Protein AF-A0A8S3FA23-F1 (afdb_monomer)

Organism: NCBI:txid392030

Secondary structure (DSSP, 8-state):
-EE-HHHHTSTTHHHHHHHHHHTTPPP--EEESSS----HHHHHHHTTS--EEE--TTTHHHHHHHHHHHHHHHHHHHHHHHSSS---------------------------------------------------PPPPSS-GGG-BHHHHHHHH-S-TTT---SBHHHHHHHHHHTTSHHHHHHHHHHTGGGGT--HHHHHHHHHHHHHHHHHTT-----SS--TT--HHHHHHHHHHTT--HHHHHHH---SHHHHHHHHHHHHT-HHHHHHHHHHHHHHH-TTT--HHHHHHHHHHHHHHHHHHS-------

Radius of gyration: 30.73 Å; Cα contacts (8 Å, |Δi|>4): 227; chains: 1; bounding box: 65×59×97 Å

Structure (mmCIF, N/CA/C/O backbone):
data_AF-A0A8S3FA23-F1
#
_entry.id   AF-A0A8S3FA23-F1
#
loop_
_atom_site.group_PDB
_atom_site.id
_atom_site.type_symbol
_atom_site.label_atom_id
_atom_site.label_alt_id
_atom_site.label_comp_id
_atom_site.label_asym_id
_atom_site.label_entity_id
_atom_site.label_seq_id
_atom_site.pdbx_PDB_ins_code
_atom_site.Cartn_x
_atom_site.Cartn_y
_atom_site.Cartn_z
_atom_site.occupancy
_atom_site.B_iso_or_equiv
_atom_site.auth_seq_id
_atom_site.auth_comp_id
_atom_site.auth_asym_id
_atom_site.auth_atom_id
_atom_site.pdbx_PDB_model_num
ATOM 1 N N . MET A 1 1 ? -1.861 -11.008 -22.690 1.00 87.31 1 MET A N 1
ATOM 2 C CA . MET A 1 1 ? -0.906 -11.750 -21.835 1.00 87.31 1 MET A CA 1
ATOM 3 C C . MET A 1 1 ? -1.735 -12.510 -20.823 1.00 87.31 1 MET A C 1
ATOM 5 O O . MET A 1 1 ? -2.528 -11.861 -20.154 1.00 87.31 1 MET A O 1
ATOM 9 N N . ILE A 1 2 ? -1.627 -13.838 -20.760 1.00 89.75 2 ILE A N 1
ATOM 10 C CA . ILE A 1 2 ? -2.407 -14.633 -19.800 1.00 89.75 2 ILE A CA 1
ATOM 11 C C . ILE A 1 2 ? -1.652 -14.639 -18.472 1.00 89.75 2 ILE A C 1
ATOM 13 O O . ILE A 1 2 ? -0.490 -15.033 -18.422 1.00 89.75 2 ILE A O 1
ATOM 17 N N . VAL A 1 3 ? -2.300 -14.149 -17.423 1.00 89.75 3 VAL A N 1
ATOM 18 C CA . VAL A 1 3 ? -1.735 -13.978 -16.090 1.00 89.75 3 VAL A CA 1
ATOM 19 C C . VAL A 1 3 ? -2.276 -15.081 -15.194 1.00 89.75 3 VAL A C 1
ATOM 21 O O . VAL A 1 3 ? -3.445 -15.083 -14.812 1.00 89.75 3 VAL A O 1
ATOM 24 N N . THR A 1 4 ? -1.396 -16.024 -14.886 1.00 89.31 4 THR A N 1
ATOM 25 C CA . THR A 1 4 ? -1.630 -17.139 -13.967 1.00 89.31 4 THR A CA 1
ATOM 26 C C . THR A 1 4 ? -0.579 -17.113 -12.866 1.00 89.31 4 THR A C 1
ATOM 28 O O . THR A 1 4 ? 0.467 -16.475 -13.010 1.00 89.31 4 THR A O 1
ATOM 31 N N . GLU A 1 5 ? -0.809 -17.863 -11.792 1.00 87.19 5 GLU A N 1
ATOM 32 C CA . GLU A 1 5 ? 0.181 -18.046 -10.728 1.00 87.19 5 GLU A CA 1
ATOM 33 C C . GLU A 1 5 ? 1.514 -18.595 -11.265 1.00 87.19 5 GLU A C 1
ATOM 35 O O . GLU A 1 5 ? 2.585 -18.061 -10.966 1.00 87.19 5 GLU A O 1
ATOM 40 N N . ASN A 1 6 ? 1.455 -19.594 -12.152 1.00 89.31 6 ASN A N 1
ATOM 41 C CA . ASN A 1 6 ? 2.637 -20.173 -12.798 1.00 89.31 6 ASN A CA 1
ATOM 42 C C . ASN A 1 6 ? 3.381 -19.159 -13.676 1.00 89.31 6 ASN A C 1
ATOM 44 O O . ASN A 1 6 ? 4.610 -19.156 -13.729 1.00 89.31 6 ASN A O 1
ATOM 48 N N . TYR A 1 7 ? 2.652 -18.286 -14.376 1.00 90.88 7 TYR A N 1
ATOM 49 C CA . TYR A 1 7 ? 3.278 -17.235 -15.169 1.00 90.88 7 TYR A CA 1
ATOM 50 C C . TYR A 1 7 ? 3.980 -16.218 -14.263 1.00 90.88 7 TYR A C 1
ATOM 52 O O . TYR A 1 7 ? 5.167 -15.955 -14.460 1.00 90.88 7 TYR A O 1
ATOM 60 N N . CYS A 1 8 ? 3.300 -15.694 -13.242 1.00 87.31 8 CYS A N 1
ATOM 61 C CA . CYS A 1 8 ? 3.849 -14.670 -12.351 1.00 87.31 8 CYS A CA 1
ATOM 62 C C . CYS A 1 8 ? 5.030 -15.144 -11.499 1.00 87.31 8 CYS A C 1
ATOM 64 O O . CYS A 1 8 ? 5.962 -14.374 -11.285 1.00 87.31 8 CYS A O 1
ATOM 66 N N . SER A 1 9 ? 5.035 -16.411 -11.085 1.00 85.19 9 SER A N 1
ATOM 67 C CA . SER A 1 9 ? 6.168 -17.031 -10.381 1.00 85.19 9 SER A CA 1
ATOM 68 C C . SER A 1 9 ? 7.368 -17.331 -11.293 1.00 85.19 9 SER A C 1
ATOM 70 O O . SER A 1 9 ? 8.469 -17.617 -10.815 1.00 85.19 9 SER A O 1
ATOM 72 N N . SER A 1 10 ? 7.206 -17.245 -12.618 1.00 90.25 10 SER A N 1
ATOM 73 C CA . SER A 1 10 ? 8.297 -17.494 -13.559 1.00 90.25 10 SER A CA 1
ATOM 74 C C . SER A 1 10 ? 9.306 -16.337 -13.612 1.00 90.25 10 SER A C 1
ATOM 76 O O . SER A 1 10 ? 8.963 -15.153 -13.614 1.00 90.25 10 SER A O 1
ATOM 78 N N . LYS A 1 11 ? 10.592 -16.673 -13.801 1.00 86.88 11 LYS A N 1
ATOM 79 C CA . LYS A 1 11 ? 11.665 -15.684 -14.050 1.00 86.88 11 LYS A CA 1
ATOM 80 C C . LYS A 1 11 ? 11.477 -14.892 -15.356 1.00 86.88 11 LYS A C 1
ATOM 82 O O . LYS A 1 11 ? 12.208 -13.928 -15.605 1.00 86.88 11 LYS A O 1
ATOM 87 N N . SER A 1 12 ? 10.578 -15.331 -16.235 1.00 88.25 12 SER A N 1
ATOM 88 C CA . SER A 1 12 ? 10.324 -14.691 -17.528 1.00 88.25 12 SER A CA 1
ATOM 89 C C . SER A 1 12 ? 9.281 -13.585 -17.419 1.00 88.25 12 SER A C 1
ATOM 91 O O . SER A 1 12 ? 9.512 -12.519 -17.984 1.00 88.25 12 SER A O 1
ATOM 93 N N . CYS A 1 13 ? 8.236 -13.759 -16.601 1.00 89.62 13 CYS A N 1
ATOM 94 C CA . CYS A 1 13 ? 7.158 -12.775 -16.450 1.00 89.62 13 CYS A CA 1
ATOM 95 C C . CYS A 1 13 ? 7.684 -11.370 -16.137 1.00 89.62 13 CYS A C 1
ATOM 97 O O . CYS A 1 13 ? 7.423 -10.424 -16.878 1.00 89.62 13 CYS A O 1
ATOM 99 N N . ARG A 1 14 ? 8.518 -11.229 -15.100 1.00 88.25 14 ARG A N 1
ATOM 100 C CA . ARG A 1 14 ? 9.070 -9.918 -14.724 1.00 88.25 14 ARG A CA 1
ATOM 101 C C . ARG A 1 14 ? 9.880 -9.271 -15.846 1.00 88.25 14 ARG A C 1
ATOM 103 O O . ARG A 1 14 ? 9.777 -8.065 -16.055 1.00 88.25 14 ARG A O 1
ATOM 110 N N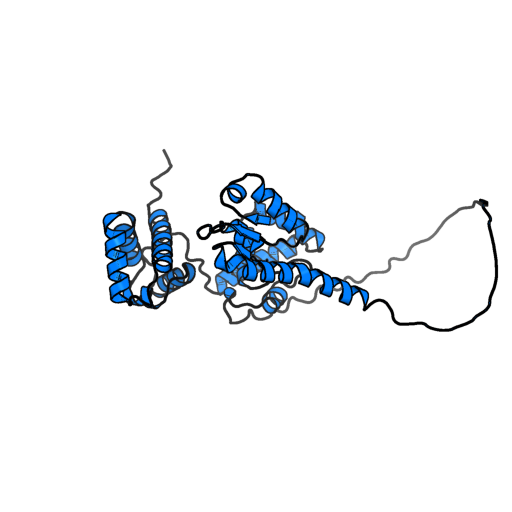 . ARG A 1 15 ? 10.666 -10.054 -16.591 1.00 89.38 15 ARG A N 1
ATOM 111 C CA . ARG A 1 15 ? 11.466 -9.541 -17.715 1.00 89.38 15 ARG A CA 1
ATOM 112 C C . ARG A 1 15 ? 10.589 -9.126 -18.892 1.00 89.38 15 ARG A C 1
ATOM 114 O O . ARG A 1 15 ? 10.849 -8.081 -19.477 1.00 89.38 15 ARG A O 1
ATOM 121 N N . GLU A 1 16 ? 9.559 -9.903 -19.210 1.00 90.12 16 GLU A N 1
ATOM 122 C CA . GLU A 1 16 ? 8.616 -9.613 -20.294 1.00 90.12 16 GLU A CA 1
ATOM 123 C C . GLU A 1 16 ? 7.797 -8.353 -20.015 1.00 90.12 16 GLU A C 1
ATOM 125 O O . GLU A 1 16 ? 7.718 -7.479 -20.876 1.00 90.12 16 GLU A O 1
ATOM 130 N N . VAL A 1 17 ? 7.270 -8.207 -18.795 1.00 89.88 17 VAL A N 1
ATOM 131 C CA . VAL A 1 17 ? 6.505 -7.020 -18.381 1.00 89.88 17 VAL A CA 1
ATOM 132 C C . VAL A 1 17 ? 7.378 -5.767 -18.424 1.00 89.88 17 VAL A C 1
ATOM 134 O O . VAL A 1 17 ? 6.987 -4.773 -19.028 1.00 89.88 17 VAL A O 1
ATOM 137 N N . ILE A 1 18 ? 8.595 -5.821 -17.865 1.00 86.12 18 ILE A N 1
ATOM 138 C CA . ILE A 1 18 ? 9.542 -4.692 -17.911 1.00 86.12 18 ILE A CA 1
ATOM 139 C C . ILE A 1 18 ? 9.919 -4.348 -19.357 1.00 86.12 18 ILE A C 1
ATOM 141 O O . ILE A 1 18 ? 10.070 -3.179 -19.704 1.00 86.12 18 ILE A O 1
ATOM 145 N N . HIS A 1 19 ? 10.106 -5.351 -20.212 1.00 89.44 19 HIS A N 1
ATOM 146 C CA . HIS A 1 19 ? 10.478 -5.135 -21.607 1.00 89.44 19 HIS A CA 1
ATOM 147 C C . HIS A 1 19 ? 9.348 -4.514 -22.429 1.00 89.44 19 HIS A C 1
ATOM 149 O O . HIS A 1 19 ? 9.603 -3.613 -23.230 1.00 89.44 19 HIS A O 1
ATOM 155 N N . ALA A 1 20 ? 8.113 -4.966 -22.219 1.00 88.69 20 ALA A N 1
ATOM 156 C CA . ALA A 1 20 ? 6.932 -4.393 -22.848 1.00 88.69 20 ALA A CA 1
ATOM 157 C C . ALA A 1 20 ? 6.705 -2.943 -22.394 1.00 88.69 20 ALA A C 1
ATOM 159 O O . ALA A 1 20 ? 6.521 -2.073 -23.246 1.00 88.69 20 ALA A O 1
ATOM 160 N N . ASP A 1 21 ? 6.821 -2.682 -21.091 1.00 83.44 21 ASP A N 1
ATOM 161 C CA . ASP A 1 21 ? 6.727 -1.348 -20.489 1.00 83.44 21 ASP A CA 1
ATOM 162 C C . ASP A 1 21 ? 7.783 -0.386 -21.066 1.00 83.44 21 ASP A C 1
ATOM 164 O O . ASP A 1 21 ? 7.448 0.663 -21.611 1.00 83.44 21 ASP A O 1
ATOM 168 N N . LYS A 1 22 ? 9.058 -0.804 -21.118 1.00 85.75 22 LYS A N 1
ATOM 169 C CA . LYS A 1 22 ? 10.151 -0.024 -21.741 1.00 85.75 22 LYS A CA 1
ATOM 170 C C . LYS A 1 22 ? 9.913 0.323 -23.211 1.00 85.75 22 LYS A C 1
ATOM 172 O O . LYS A 1 22 ? 10.486 1.284 -23.713 1.00 85.75 22 LYS A O 1
ATOM 177 N N . ARG A 1 23 ? 9.123 -0.477 -23.929 1.00 85.69 23 ARG A N 1
ATOM 178 C CA . ARG A 1 23 ? 8.784 -0.248 -25.342 1.00 85.69 23 ARG A CA 1
ATOM 179 C C . ARG A 1 23 ? 7.455 0.477 -25.524 1.00 85.69 23 ARG A C 1
ATOM 181 O O . ARG A 1 23 ? 6.968 0.533 -26.652 1.00 85.69 23 ARG A O 1
ATOM 188 N N . ASN A 1 24 ? 6.861 0.970 -24.437 1.00 80.94 24 ASN A N 1
ATOM 189 C CA . ASN A 1 24 ? 5.525 1.554 -24.407 1.00 80.94 24 ASN A CA 1
ATOM 190 C C . ASN A 1 24 ? 4.489 0.663 -25.121 1.00 80.94 24 ASN A C 1
ATOM 192 O O . ASN A 1 24 ? 3.609 1.127 -25.849 1.00 80.94 24 ASN A O 1
ATOM 196 N N . LYS A 1 25 ? 4.642 -0.662 -24.990 1.00 84.69 25 LYS A N 1
ATOM 197 C CA . LYS A 1 25 ? 3.709 -1.612 -25.587 1.00 84.69 25 LYS A CA 1
ATOM 198 C C . LYS A 1 25 ? 2.519 -1.753 -24.662 1.00 84.69 25 LYS A C 1
ATOM 200 O O . LYS A 1 25 ? 2.659 -2.200 -23.527 1.00 84.69 25 LYS A O 1
ATOM 205 N N . ARG A 1 26 ? 1.332 -1.454 -25.185 1.00 81.38 26 ARG A N 1
ATOM 206 C CA . ARG A 1 26 ? 0.083 -1.721 -24.477 1.00 81.38 26 ARG A CA 1
ATOM 207 C C . ARG A 1 26 ? -0.013 -3.210 -24.150 1.00 81.38 26 ARG A C 1
ATOM 209 O O . ARG A 1 26 ? -0.023 -4.057 -25.043 1.00 81.38 26 ARG A O 1
ATOM 216 N N . MET A 1 27 ? -0.115 -3.509 -22.865 1.00 87.88 27 MET A N 1
ATOM 217 C CA . MET A 1 27 ? -0.390 -4.845 -22.358 1.00 87.88 27 MET A CA 1
ATOM 218 C C . MET A 1 27 ? -1.861 -4.923 -21.969 1.00 87.88 27 MET A C 1
ATOM 220 O O . MET A 1 27 ? -2.400 -3.972 -21.423 1.00 87.88 27 MET A O 1
ATOM 224 N N . ILE A 1 28 ? -2.517 -6.044 -22.253 1.00 88.94 28 ILE A N 1
ATOM 225 C CA . ILE A 1 28 ? -3.837 -6.358 -21.696 1.00 88.94 28 ILE A CA 1
ATOM 226 C C . ILE A 1 28 ? -3.643 -7.631 -20.867 1.00 88.94 28 ILE A C 1
ATOM 228 O O . ILE A 1 28 ? -3.442 -8.712 -21.450 1.00 88.94 28 ILE A O 1
ATOM 232 N N . PRO A 1 29 ? -3.581 -7.506 -19.531 1.00 89.88 29 PRO A N 1
ATOM 233 C CA . PRO A 1 29 ? -3.535 -8.649 -18.634 1.00 89.88 29 PRO A CA 1
ATOM 234 C C . PRO A 1 29 ? -4.865 -9.404 -18.698 1.00 89.88 29 PRO A C 1
ATOM 236 O O . PRO A 1 29 ? -5.932 -8.803 -18.564 1.00 89.88 29 PRO A O 1
ATOM 239 N N . ILE A 1 30 ? -4.794 -10.713 -18.915 1.00 90.81 30 ILE A N 1
ATOM 240 C CA . ILE A 1 30 ? -5.943 -11.617 -18.907 1.00 90.81 30 ILE A CA 1
ATOM 241 C C . ILE A 1 30 ? -5.747 -12.582 -17.746 1.00 90.81 30 ILE A C 1
ATOM 243 O O . ILE A 1 30 ? -4.941 -13.502 -17.844 1.00 90.81 30 ILE A O 1
ATOM 247 N N . TYR A 1 31 ? -6.439 -12.350 -16.641 1.00 88.50 31 TYR A N 1
ATOM 248 C CA . TYR A 1 31 ? -6.363 -13.192 -15.454 1.00 88.50 31 TYR A CA 1
ATOM 249 C C . TYR A 1 31 ? -7.196 -14.454 -15.646 1.00 88.50 31 TYR A C 1
ATOM 251 O O . TYR A 1 31 ? -8.346 -14.370 -16.078 1.00 88.50 31 TYR A O 1
ATOM 259 N N . GLN A 1 32 ? -6.622 -15.603 -15.303 1.00 86.31 32 GLN A N 1
ATOM 260 C CA . GLN A 1 32 ? -7.325 -16.881 -15.319 1.00 86.31 32 GLN A CA 1
ATOM 261 C C . GLN A 1 32 ? -7.488 -17.394 -13.887 1.00 86.31 32 GLN A C 1
ATOM 263 O O . GLN A 1 32 ? -6.501 -17.528 -13.162 1.00 86.31 32 GLN A O 1
ATOM 268 N N . GLY A 1 33 ? -8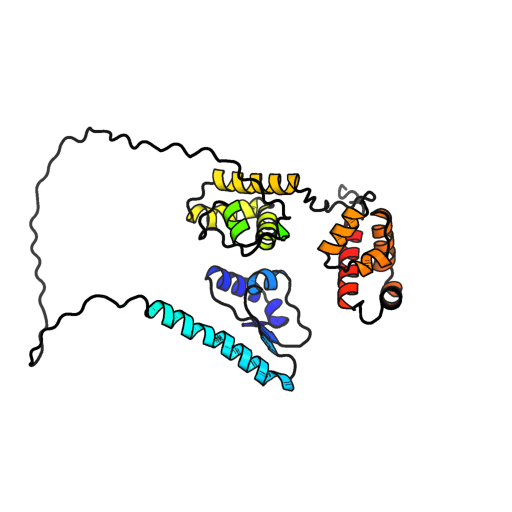.731 -17.696 -13.508 1.00 79.12 33 GLY A N 1
ATOM 269 C CA . GLY A 1 33 ? -9.093 -18.178 -12.177 1.00 79.12 33 GLY A CA 1
ATOM 270 C C . GLY A 1 33 ? -9.642 -17.077 -11.267 1.00 79.12 33 GLY A C 1
ATOM 271 O O . GLY A 1 33 ? -9.317 -15.893 -11.400 1.00 79.12 33 GLY A O 1
ATOM 272 N N . ASN A 1 34 ? -10.490 -17.486 -10.324 1.00 71.31 34 ASN A N 1
ATOM 273 C CA . ASN A 1 34 ? -11.222 -16.574 -9.443 1.00 71.31 34 ASN A CA 1
ATOM 274 C C . ASN A 1 34 ? -10.345 -15.968 -8.340 1.00 71.31 34 ASN A C 1
ATOM 276 O O . ASN A 1 34 ? -10.529 -14.804 -7.972 1.00 71.31 34 ASN A O 1
ATOM 280 N N . ASP A 1 35 ? -9.330 -16.704 -7.891 1.00 76.88 35 ASP A N 1
ATOM 281 C CA . ASP A 1 35 ? -8.656 -16.402 -6.624 1.00 76.88 35 ASP A CA 1
ATOM 282 C C . ASP A 1 35 ? -7.282 -15.753 -6.805 1.00 76.88 35 ASP A C 1
ATOM 284 O O . ASP A 1 35 ? -6.695 -15.237 -5.853 1.00 76.88 35 ASP A O 1
ATOM 288 N N . TYR A 1 36 ? -6.763 -15.731 -8.035 1.00 76.69 36 TYR A N 1
ATOM 289 C CA . TYR A 1 36 ? -5.434 -15.196 -8.281 1.00 76.69 36 TYR A CA 1
ATOM 290 C C . TYR A 1 36 ? -5.421 -13.662 -8.166 1.00 76.69 36 TYR A C 1
ATOM 292 O O . TYR A 1 36 ? -6.156 -12.942 -8.858 1.00 76.69 36 TYR A O 1
ATOM 300 N N . LYS A 1 37 ? -4.557 -13.154 -7.283 1.00 75.88 37 LYS A N 1
ATOM 301 C CA . LYS A 1 37 ? -4.218 -11.734 -7.144 1.00 75.88 37 LYS A CA 1
ATOM 302 C C . LYS A 1 37 ? -2.768 -11.547 -7.575 1.0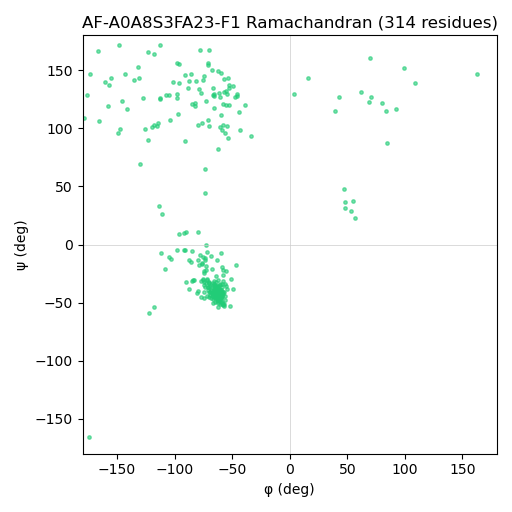0 75.88 37 LYS A C 1
ATOM 304 O O . LYS A 1 37 ? -1.886 -12.235 -7.068 1.00 75.88 37 LYS A O 1
ATOM 309 N N . ALA A 1 38 ? -2.538 -10.648 -8.529 1.00 74.00 38 ALA A N 1
ATOM 310 C CA . ALA A 1 38 ? -1.182 -10.286 -8.923 1.00 74.00 38 ALA A CA 1
ATOM 311 C C . ALA A 1 38 ? -0.429 -9.661 -7.741 1.00 74.00 38 ALA A C 1
ATOM 313 O O . ALA A 1 38 ? -1.026 -9.002 -6.895 1.00 74.00 38 ALA A O 1
ATOM 314 N N . GLU A 1 39 ? 0.885 -9.864 -7.706 1.00 78.38 39 GLU A N 1
ATOM 315 C CA . GLU A 1 39 ? 1.762 -9.185 -6.753 1.00 78.38 39 GLU A CA 1
ATOM 316 C C . GLU A 1 39 ? 1.842 -7.678 -7.054 1.00 78.38 39 GLU A C 1
ATOM 318 O O . GLU A 1 39 ? 1.803 -7.268 -8.219 1.00 78.38 39 GLU A O 1
ATOM 323 N N . ASP A 1 40 ? 2.050 -6.862 -6.014 1.00 77.00 40 ASP A N 1
ATOM 324 C CA . ASP A 1 40 ? 2.063 -5.391 -6.080 1.00 77.00 40 ASP A CA 1
ATOM 325 C C . ASP A 1 40 ? 2.943 -4.832 -7.213 1.00 77.00 40 ASP A C 1
ATOM 327 O O . ASP A 1 40 ? 2.586 -3.862 -7.878 1.00 77.00 40 ASP A O 1
ATOM 331 N N . TRP A 1 41 ? 4.103 -5.443 -7.484 1.00 79.75 41 TRP A N 1
ATOM 332 C CA . TRP A 1 41 ? 5.016 -4.960 -8.530 1.00 79.75 41 TRP A CA 1
ATOM 333 C C . TRP A 1 41 ? 4.433 -5.105 -9.941 1.00 79.75 41 TRP A C 1
ATOM 335 O O . TRP A 1 41 ? 4.726 -4.286 -10.817 1.00 79.75 41 TRP A O 1
ATOM 345 N N . PHE A 1 42 ? 3.637 -6.150 -10.167 1.00 80.81 42 PHE A N 1
ATOM 346 C CA . PHE A 1 42 ? 2.981 -6.402 -11.441 1.00 80.81 42 PHE A CA 1
ATOM 347 C C . PHE A 1 42 ? 1.826 -5.422 -11.614 1.00 80.81 42 PHE A C 1
ATOM 349 O O . PHE A 1 42 ? 1.681 -4.842 -12.683 1.00 80.81 42 PHE A O 1
ATOM 356 N N . GLU A 1 43 ? 1.067 -5.157 -10.550 1.00 72.50 43 GLU A N 1
ATOM 357 C CA . GLU A 1 43 ? -0.009 -4.165 -10.554 1.00 72.50 43 GLU A CA 1
ATOM 358 C C . GLU A 1 43 ? 0.516 -2.730 -10.718 1.00 72.50 43 GLU A C 1
ATOM 360 O O . GLU A 1 43 ? -0.075 -1.950 -11.446 1.00 72.50 43 GLU A O 1
ATOM 365 N N . ILE A 1 44 ? 1.677 -2.366 -10.174 1.00 71.94 44 ILE A N 1
ATOM 366 C CA . ILE A 1 44 ? 2.264 -1.031 -10.408 1.00 71.94 44 ILE A CA 1
ATOM 367 C C . ILE A 1 44 ? 2.621 -0.815 -11.889 1.00 71.94 44 ILE A C 1
ATOM 369 O O . ILE A 1 44 ? 2.485 0.290 -12.412 1.00 71.94 44 ILE A O 1
ATOM 373 N N . ARG A 1 45 ? 3.089 -1.864 -12.574 1.00 74.31 45 ARG A N 1
ATOM 374 C CA . ARG A 1 45 ? 3.557 -1.787 -13.971 1.00 74.31 45 ARG A CA 1
ATOM 375 C C . ARG A 1 45 ? 2.453 -2.052 -14.991 1.00 74.31 45 ARG A C 1
ATOM 377 O O . ARG A 1 45 ? 2.481 -1.499 -16.082 1.00 74.31 45 ARG A O 1
ATOM 384 N N . ALA A 1 46 ? 1.493 -2.902 -14.648 1.00 73.31 46 ALA A N 1
ATOM 385 C CA . ALA A 1 46 ? 0.375 -3.270 -15.505 1.00 73.31 46 ALA A CA 1
ATOM 386 C C . ALA A 1 46 ? -0.937 -2.576 -15.113 1.00 73.31 46 ALA A C 1
ATOM 388 O O . ALA A 1 46 ? -1.882 -2.628 -15.885 1.00 73.31 46 ALA A O 1
ATOM 389 N N . GLY A 1 47 ? -1.034 -1.941 -13.944 1.00 54.47 47 GLY A N 1
ATOM 390 C CA . GLY A 1 47 ? -2.288 -1.443 -13.357 1.00 54.47 47 GLY A CA 1
ATOM 391 C C . GLY A 1 47 ? -2.815 -0.142 -13.950 1.00 54.47 47 GLY A C 1
ATOM 392 O O . GLY A 1 47 ? -3.965 0.208 -13.707 1.00 54.47 47 GLY A O 1
ATOM 393 N N . SER A 1 48 ? -2.036 0.540 -14.793 1.00 55.09 48 SER A N 1
ATOM 394 C CA . SER A 1 48 ? -2.589 1.540 -15.716 1.00 55.09 48 SER A CA 1
ATOM 395 C C . SER A 1 48 ? -3.301 0.893 -16.912 1.00 55.09 48 SER A C 1
ATOM 397 O O . SER A 1 48 ? -4.071 1.557 -17.608 1.00 55.09 48 SER A O 1
ATOM 399 N N . ALA A 1 49 ? -3.073 -0.399 -17.166 1.00 61.34 49 ALA A N 1
ATOM 400 C CA . ALA A 1 49 ? -3.696 -1.116 -18.258 1.00 61.34 49 ALA A CA 1
ATOM 401 C C . ALA A 1 49 ? -5.037 -1.721 -17.845 1.00 61.34 49 ALA A C 1
ATOM 403 O O . ALA A 1 49 ? -5.179 -2.378 -16.813 1.00 61.34 49 ALA A O 1
ATOM 404 N N . THR A 1 50 ? -6.033 -1.551 -18.711 1.00 76.06 50 THR A N 1
ATOM 405 C CA . THR A 1 50 ? -7.300 -2.263 -18.576 1.00 76.06 50 THR A CA 1
ATOM 406 C C . THR A 1 50 ? -7.052 -3.767 -18.662 1.00 76.06 50 THR A C 1
ATOM 408 O O . THR A 1 50 ? -6.384 -4.239 -19.586 1.00 76.06 50 THR A O 1
ATOM 411 N N . TRP A 1 51 ? -7.596 -4.513 -17.707 1.00 83.94 51 TRP A N 1
ATOM 412 C CA . TRP A 1 51 ? -7.446 -5.958 -17.602 1.00 83.94 51 TRP A CA 1
ATOM 413 C C . TRP A 1 51 ? -8.794 -6.663 -17.713 1.00 83.94 51 TRP A C 1
ATOM 415 O O . TRP A 1 51 ? -9.856 -6.053 -17.601 1.00 83.94 51 TRP A O 1
ATOM 425 N N . VAL A 1 52 ? -8.727 -7.965 -17.961 1.00 87.06 52 VAL A N 1
ATOM 426 C CA . VAL A 1 52 ? -9.884 -8.845 -18.121 1.00 87.06 52 VAL A CA 1
ATOM 427 C C . VAL A 1 52 ? -9.665 -10.079 -17.244 1.00 87.06 52 VAL A C 1
ATOM 429 O O . VAL A 1 52 ? -8.525 -10.518 -17.091 1.00 87.06 52 VAL A O 1
ATOM 432 N N . ARG A 1 53 ? -10.719 -10.626 -16.630 1.00 85.75 53 ARG A N 1
ATOM 433 C CA . ARG A 1 53 ? -10.641 -11.824 -15.779 1.00 85.75 53 ARG A CA 1
ATOM 434 C C . ARG A 1 53 ? -11.658 -12.861 -16.241 1.00 85.75 53 ARG A C 1
ATOM 436 O O . ARG A 1 53 ? -12.838 -12.544 -16.322 1.00 85.75 53 ARG A O 1
ATOM 443 N N . PHE A 1 54 ? -11.180 -14.072 -16.503 1.00 84.81 54 PHE A N 1
ATOM 444 C CA . PHE A 1 54 ? -11.995 -15.252 -16.783 1.00 84.81 54 PHE A CA 1
ATOM 445 C C . PHE A 1 54 ? -12.135 -16.045 -15.489 1.00 84.81 54 PHE A C 1
ATOM 447 O O . PHE A 1 54 ? -11.136 -16.530 -14.944 1.00 84.81 54 PHE A O 1
ATOM 454 N N . GLY A 1 55 ? -13.358 -16.075 -14.970 1.00 74.44 55 GLY A N 1
ATOM 455 C CA . GLY A 1 55 ? -13.665 -16.605 -13.648 1.00 74.44 55 GLY A CA 1
ATOM 456 C C . GLY A 1 55 ? -14.608 -17.800 -13.674 1.00 74.44 55 GLY A C 1
ATOM 457 O O . GLY A 1 55 ? -14.247 -18.860 -13.173 1.00 74.44 55 GLY A O 1
ATOM 458 N N . ASP A 1 56 ? -15.767 -17.644 -14.322 1.00 69.19 56 ASP A N 1
ATOM 459 C CA . ASP A 1 56 ? -16.810 -18.671 -14.418 1.00 69.19 56 ASP A CA 1
ATOM 460 C C . ASP A 1 56 ? -17.354 -18.786 -15.855 1.00 69.19 56 ASP A C 1
ATOM 462 O O . ASP A 1 56 ? -17.634 -17.765 -16.488 1.00 69.19 56 ASP A O 1
ATOM 466 N N . GLU A 1 57 ? -17.637 -20.015 -16.315 1.00 65.38 57 GLU A N 1
ATOM 467 C CA . GLU A 1 57 ? -18.150 -20.328 -17.670 1.00 65.38 57 GLU A CA 1
ATOM 468 C C . GLU A 1 57 ? -19.378 -19.498 -18.086 1.00 65.38 57 GLU A C 1
ATOM 470 O O . GLU A 1 57 ? -19.577 -19.217 -19.261 1.00 65.38 57 GLU A O 1
ATOM 475 N N . LYS A 1 58 ? -20.220 -19.070 -17.136 1.00 64.44 58 LYS A N 1
ATOM 476 C CA . LYS A 1 58 ? -21.439 -18.290 -17.432 1.00 64.44 58 LYS A CA 1
ATOM 477 C C . LYS A 1 58 ? -21.164 -16.824 -17.783 1.00 64.44 58 LYS A C 1
ATOM 479 O O . LYS A 1 58 ? -22.089 -16.110 -18.167 1.00 64.44 58 LYS A O 1
ATOM 484 N N . SER A 1 59 ? -19.932 -16.361 -17.583 1.00 69.81 59 SER A N 1
ATOM 485 C CA . SER A 1 59 ? -19.516 -14.963 -17.747 1.00 69.81 59 SER A CA 1
ATOM 486 C C . SER A 1 59 ? -18.565 -14.735 -18.921 1.00 69.81 59 SER A C 1
ATOM 488 O O . SER A 1 59 ? -18.289 -13.581 -19.261 1.00 69.81 59 SER A O 1
ATOM 490 N N . ASP A 1 60 ? -18.101 -15.809 -19.559 1.00 80.62 60 ASP A N 1
ATOM 491 C CA . ASP A 1 60 ? -17.015 -15.754 -20.530 1.00 80.62 60 ASP A CA 1
ATOM 492 C C . ASP A 1 60 ? -17.394 -14.940 -21.775 1.00 80.62 60 ASP A C 1
ATOM 494 O O . ASP A 1 60 ? -16.571 -14.162 -22.251 1.00 80.62 60 ASP A O 1
ATOM 498 N N . GLU A 1 61 ? -18.647 -14.976 -22.242 1.00 85.56 61 GLU A N 1
ATOM 499 C CA . GLU A 1 61 ? -19.109 -14.121 -23.345 1.00 85.56 61 GLU A CA 1
ATOM 500 C C . GLU A 1 61 ? -18.991 -12.618 -23.039 1.00 85.56 61 GLU A C 1
ATOM 502 O O . GLU A 1 61 ? -18.513 -11.848 -23.873 1.00 85.56 61 GLU A O 1
ATOM 507 N N . ALA A 1 62 ? -19.393 -12.170 -21.845 1.00 84.00 62 ALA A N 1
ATOM 508 C CA . ALA A 1 62 ? -19.331 -10.751 -21.476 1.00 84.00 62 ALA A CA 1
ATOM 509 C C . ALA A 1 62 ? -17.880 -10.271 -21.297 1.00 84.00 62 ALA A C 1
ATOM 511 O O . ALA A 1 62 ? -17.516 -9.138 -21.643 1.00 84.00 62 ALA A O 1
ATOM 512 N N . VAL A 1 63 ? -17.041 -11.158 -20.769 1.00 85.44 63 VAL A N 1
ATOM 513 C CA . VAL A 1 63 ? -15.602 -10.966 -20.595 1.00 85.44 63 VAL A CA 1
ATOM 514 C C . VAL A 1 63 ? -14.908 -10.908 -21.966 1.00 85.44 63 VAL A C 1
ATOM 516 O O . VAL A 1 63 ? -14.096 -10.009 -22.204 1.00 85.44 63 VAL A O 1
ATOM 519 N N . MET A 1 64 ? -15.295 -11.774 -22.906 1.00 87.44 64 MET A N 1
ATOM 520 C CA . MET A 1 64 ? -14.821 -11.771 -24.295 1.00 87.44 64 MET A CA 1
ATOM 521 C C . MET A 1 64 ? -15.241 -10.511 -25.049 1.00 87.44 64 MET A C 1
ATOM 523 O O . MET A 1 64 ? -14.404 -9.887 -25.695 1.00 87.44 64 MET A O 1
ATOM 527 N N . GLU A 1 65 ? -16.492 -10.073 -24.923 1.00 87.88 65 GLU A N 1
ATOM 528 C CA . GLU A 1 65 ? -16.960 -8.799 -25.487 1.00 87.88 65 GLU A CA 1
ATOM 529 C C . GLU A 1 65 ? -16.156 -7.607 -24.951 1.00 87.88 65 GLU A C 1
ATOM 531 O O . GLU A 1 65 ? -15.764 -6.704 -25.695 1.00 87.88 65 GLU A O 1
ATOM 536 N N . SER A 1 66 ? -15.845 -7.612 -23.654 1.00 85.50 66 SER A N 1
ATOM 537 C CA . SER A 1 66 ? -15.001 -6.585 -23.038 1.00 85.50 66 SER A CA 1
ATOM 538 C C . SER A 1 66 ? -13.580 -6.612 -23.606 1.00 85.50 66 SER A C 1
ATOM 540 O O . SER A 1 66 ? -13.031 -5.564 -23.951 1.00 85.50 66 SER A O 1
ATOM 542 N N . LEU A 1 67 ? -13.001 -7.802 -23.783 1.00 88.19 67 LEU A N 1
ATOM 543 C CA . LEU A 1 67 ? -11.692 -7.970 -24.409 1.00 88.19 67 LEU A CA 1
ATOM 544 C C . LEU A 1 67 ? -11.690 -7.481 -25.865 1.00 88.19 67 LEU A C 1
ATOM 546 O O . LEU A 1 67 ? -10.793 -6.731 -26.252 1.00 88.19 67 LEU A O 1
ATOM 550 N N . LEU A 1 68 ? -12.705 -7.835 -26.656 1.00 89.12 68 LEU A N 1
ATOM 551 C CA . LEU A 1 68 ? -12.856 -7.385 -28.043 1.00 89.12 68 LEU A CA 1
ATOM 552 C C . LEU A 1 68 ? -12.978 -5.863 -28.132 1.00 89.12 68 LEU A C 1
ATOM 554 O O . LEU A 1 68 ? -12.319 -5.247 -28.967 1.00 89.12 68 LEU A O 1
ATOM 558 N N . LYS A 1 69 ? -13.735 -5.224 -27.232 1.00 86.62 69 LYS A N 1
ATOM 559 C CA . LYS A 1 69 ? -13.782 -3.756 -27.136 1.00 86.62 69 LYS A CA 1
ATOM 560 C C . LYS A 1 69 ? -12.405 -3.169 -26.846 1.00 86.62 69 LYS A C 1
ATOM 562 O O . LYS A 1 69 ? -12.000 -2.219 -27.511 1.00 86.62 69 LYS A O 1
ATOM 567 N N . LEU A 1 70 ? -11.661 -3.742 -25.900 1.00 84.00 70 LEU A N 1
ATOM 568 C CA . LEU A 1 70 ? -10.315 -3.271 -25.570 1.00 84.00 70 LEU A CA 1
ATOM 569 C C . LEU A 1 70 ? -9.345 -3.403 -26.743 1.00 84.00 70 LEU A C 1
ATOM 571 O O . LEU A 1 70 ? -8.506 -2.515 -26.920 1.00 84.00 70 LEU A O 1
ATOM 575 N N . LEU A 1 71 ? -9.464 -4.461 -27.542 1.00 84.62 71 LEU A N 1
ATOM 576 C CA . LEU A 1 71 ? -8.678 -4.649 -28.760 1.00 84.62 71 LEU A CA 1
ATOM 577 C C . LEU A 1 71 ? -9.097 -3.653 -29.857 1.00 84.62 71 LEU A C 1
ATOM 579 O O . LEU A 1 71 ? -8.236 -2.981 -30.419 1.00 84.62 71 LEU A O 1
ATOM 583 N N . ASN A 1 72 ? -10.400 -3.457 -30.075 1.00 82.56 72 ASN A N 1
ATOM 584 C CA . ASN A 1 72 ? -10.947 -2.596 -31.134 1.00 82.56 72 ASN A CA 1
ATOM 585 C C . ASN A 1 72 ? -10.792 -1.086 -30.886 1.00 82.56 72 ASN A C 1
ATOM 587 O O . ASN A 1 72 ? -10.854 -0.301 -31.832 1.00 82.56 72 ASN A O 1
ATOM 591 N N . VAL A 1 73 ? -10.538 -0.642 -29.647 1.00 68.25 73 VAL A N 1
ATOM 592 C CA . VAL A 1 73 ? -10.132 0.756 -29.373 1.00 68.25 73 VAL A CA 1
ATOM 593 C C . VAL A 1 73 ? -8.885 1.147 -30.189 1.00 68.25 73 VAL A C 1
ATOM 595 O O . VAL A 1 73 ? -8.690 2.326 -30.477 1.00 68.25 73 VAL A O 1
ATOM 598 N N . GLN A 1 74 ? -8.067 0.182 -30.632 1.00 54.34 74 GLN A N 1
ATOM 599 C CA . GLN A 1 74 ? -6.854 0.459 -31.405 1.00 54.34 74 GLN A CA 1
ATOM 600 C C . GLN A 1 74 ? -7.098 0.937 -32.843 1.00 54.34 74 GLN A C 1
ATOM 602 O O . GLN A 1 74 ? -6.302 1.735 -33.341 1.00 54.34 74 GLN A O 1
ATOM 607 N N . ASP A 1 75 ? -8.183 0.517 -33.497 1.00 54.72 75 ASP A N 1
ATOM 608 C CA . ASP A 1 75 ? -8.416 0.884 -34.902 1.00 54.72 75 ASP A CA 1
ATOM 609 C C . ASP A 1 75 ? -8.882 2.335 -35.052 1.00 54.72 75 ASP A C 1
ATOM 611 O O . ASP A 1 75 ? -8.559 3.007 -36.032 1.00 54.72 75 ASP A O 1
ATOM 615 N N . LYS A 1 76 ? -9.575 2.866 -34.039 1.00 53.66 76 LYS A N 1
ATOM 616 C CA . LYS A 1 76 ? -10.094 4.240 -34.073 1.00 53.66 76 LYS A CA 1
ATOM 617 C C . LYS A 1 76 ? -9.024 5.302 -33.817 1.00 53.66 76 LYS A C 1
ATOM 619 O O . LYS A 1 76 ? -9.118 6.390 -34.376 1.00 53.66 76 LYS A O 1
ATOM 624 N N . VAL A 1 77 ? -7.996 4.999 -33.018 1.00 54.03 77 VAL A N 1
ATOM 625 C CA . VAL A 1 77 ? -6.908 5.957 -32.736 1.00 54.03 77 VAL A CA 1
ATOM 626 C C . VAL A 1 77 ? -6.021 6.149 -33.971 1.00 54.03 77 VAL A C 1
ATOM 628 O O . VAL A 1 77 ? -5.694 7.277 -34.320 1.00 54.03 77 VAL A O 1
ATOM 631 N N . LYS A 1 78 ? -5.734 5.077 -34.723 1.00 51.16 78 LYS A N 1
ATOM 632 C CA . LYS A 1 78 ? -4.927 5.167 -35.954 1.00 51.16 78 LYS A CA 1
ATOM 633 C C . LYS A 1 78 ? -5.648 5.846 -37.127 1.00 51.16 78 LYS A C 1
ATOM 635 O O . LYS A 1 78 ? -4.991 6.466 -37.962 1.00 51.16 78 LYS A O 1
ATOM 640 N N . GLN A 1 79 ? -6.980 5.752 -37.203 1.00 49.22 79 GLN A N 1
ATOM 641 C CA . GLN A 1 79 ? -7.757 6.440 -38.245 1.00 49.22 79 GLN A CA 1
ATOM 642 C C . GLN A 1 79 ? -7.845 7.954 -38.025 1.00 49.22 79 GLN A C 1
ATOM 644 O O . GLN A 1 79 ? -7.822 8.703 -38.999 1.00 49.22 79 GLN A O 1
ATOM 649 N N . ASN A 1 80 ? -7.878 8.416 -36.773 1.00 44.66 80 ASN A N 1
ATOM 650 C CA . ASN A 1 80 ? -7.918 9.850 -36.484 1.00 44.66 80 ASN A CA 1
ATOM 651 C C . ASN A 1 80 ? -6.561 10.533 -36.713 1.00 44.66 80 ASN A C 1
ATOM 653 O O . ASN A 1 80 ? -6.541 11.655 -37.213 1.00 44.66 80 ASN A O 1
ATOM 657 N N . ASP A 1 81 ? -5.444 9.838 -36.480 1.00 45.81 81 ASP A N 1
ATOM 658 C CA . ASP A 1 81 ? -4.108 10.369 -36.797 1.00 45.81 81 ASP A CA 1
ATOM 659 C C . ASP A 1 81 ? -3.821 10.406 -38.310 1.00 45.81 81 ASP A C 1
ATOM 661 O O . ASP A 1 81 ? -3.015 11.211 -38.773 1.00 45.81 81 ASP A O 1
ATOM 665 N N . SER A 1 82 ? -4.521 9.594 -39.113 1.00 45.81 82 SER A N 1
ATOM 666 C CA . SER A 1 82 ? -4.405 9.629 -40.582 1.00 45.81 82 SER A CA 1
ATOM 667 C C . SER A 1 82 ? -5.324 10.662 -41.251 1.00 45.81 82 SER A C 1
ATOM 669 O O . SER A 1 82 ? -5.110 10.992 -42.416 1.00 45.81 82 SER A O 1
ATOM 671 N N . LEU A 1 83 ? -6.328 11.206 -40.547 1.00 41.66 83 LEU A N 1
ATOM 672 C CA . LEU A 1 83 ? -7.254 12.207 -41.102 1.00 41.66 83 LEU A CA 1
ATOM 673 C C . LEU A 1 83 ? -6.805 13.667 -40.903 1.00 41.66 83 LEU A C 1
ATOM 675 O O . LEU A 1 83 ? -7.445 14.574 -41.433 1.00 41.66 83 LEU A O 1
ATOM 679 N N . VAL A 1 84 ? -5.704 13.909 -40.183 1.00 38.59 84 VAL A N 1
ATOM 680 C CA . VAL A 1 84 ? -5.135 15.259 -39.978 1.00 38.59 84 VAL A CA 1
ATOM 681 C C . VAL A 1 84 ? -4.071 15.611 -41.034 1.00 38.59 84 VAL A C 1
ATOM 683 O O . VAL A 1 84 ? -3.634 16.754 -41.120 1.00 38.59 84 VAL A O 1
ATOM 686 N N . ALA A 1 85 ? -3.710 14.675 -41.919 1.00 41.94 85 ALA A N 1
ATOM 687 C CA . ALA A 1 85 ? -2.643 14.864 -42.902 1.00 41.94 85 ALA A CA 1
ATOM 688 C C . ALA A 1 85 ? -3.110 14.902 -44.370 1.00 41.94 85 ALA A C 1
ATOM 690 O O . ALA A 1 85 ? -2.358 14.474 -45.230 1.00 41.94 85 ALA A O 1
ATOM 691 N N . VAL A 1 86 ? -4.306 15.408 -44.705 1.00 41.97 86 VAL A N 1
ATOM 692 C CA . VAL A 1 86 ? -4.611 15.816 -46.097 1.00 41.97 86 VAL A CA 1
ATOM 693 C C . VAL A 1 86 ? -5.610 16.981 -46.126 1.00 41.97 86 VAL A C 1
ATOM 695 O O . VAL A 1 86 ? -6.825 16.781 -46.112 1.00 41.97 86 VAL A O 1
ATOM 698 N N . LYS A 1 87 ? -5.111 18.218 -46.231 1.00 31.88 87 LYS A N 1
ATOM 699 C CA . LYS A 1 87 ? -5.842 19.332 -46.860 1.00 31.88 87 LYS A CA 1
ATOM 700 C C . LYS A 1 87 ? -4.862 20.411 -47.338 1.00 31.88 87 LYS A C 1
ATOM 702 O O . LYS A 1 87 ? -3.974 20.775 -46.580 1.00 31.88 87 LYS A O 1
ATOM 707 N N . HIS A 1 88 ? -5.124 20.926 -48.548 1.00 28.33 88 HIS A N 1
ATOM 708 C CA . HIS A 1 88 ? -4.321 21.802 -49.433 1.00 28.33 88 HIS A CA 1
ATOM 709 C C . HIS A 1 88 ? -3.293 21.042 -50.299 1.00 28.33 88 HIS A C 1
ATOM 711 O O . HIS A 1 88 ? -2.407 20.403 -49.762 1.00 28.33 88 HIS A O 1
ATOM 717 N N . GLU A 1 89 ? -3.363 20.989 -51.635 1.00 26.91 89 GLU A N 1
ATOM 718 C CA . GLU A 1 89 ? -4.034 21.830 -52.638 1.00 26.91 89 GLU A CA 1
ATOM 719 C C . GLU A 1 89 ? -4.602 21.008 -53.805 1.00 26.91 89 GLU A C 1
ATOM 721 O O . GLU A 1 89 ? -4.031 20.018 -54.256 1.00 26.91 89 GLU A O 1
ATOM 726 N N . SER A 1 90 ? -5.726 21.487 -54.331 1.00 31.83 90 SER A N 1
ATOM 727 C CA . SER A 1 90 ? -6.244 21.149 -55.650 1.00 31.83 90 SER A CA 1
ATOM 728 C C . SER A 1 90 ? -5.858 22.246 -56.643 1.00 31.83 90 SER A C 1
ATOM 730 O O . SER A 1 90 ? -6.240 23.391 -56.414 1.00 31.83 90 SER A O 1
ATOM 732 N N . HIS A 1 91 ? -5.272 21.901 -57.791 1.00 28.36 91 HIS A N 1
ATOM 733 C CA . HIS A 1 91 ? -5.826 22.350 -59.072 1.00 28.36 91 HIS A CA 1
ATOM 734 C C . HIS A 1 91 ? -5.361 21.512 -60.273 1.00 28.36 91 HIS A C 1
ATOM 736 O O . HIS A 1 91 ? -4.228 21.058 -60.369 1.00 28.36 91 HIS A O 1
ATOM 742 N N . PHE A 1 92 ? -6.340 21.291 -61.146 1.00 29.95 92 PHE A N 1
ATOM 743 C CA . PHE A 1 92 ? -6.385 20.480 -62.360 1.00 29.95 92 PHE A CA 1
ATOM 744 C C . PHE A 1 92 ? -5.377 20.889 -63.449 1.00 29.95 92 PHE A C 1
ATOM 746 O O . PHE A 1 92 ? -5.275 22.072 -63.750 1.00 29.95 92 PHE A O 1
ATOM 753 N N . HIS A 1 93 ? -4.884 19.913 -64.223 1.00 28.75 93 HIS A N 1
ATOM 754 C CA . HIS A 1 93 ? -5.261 19.824 -65.641 1.00 28.75 93 HIS A CA 1
ATOM 755 C C . HIS A 1 93 ? -5.131 18.402 -66.209 1.00 28.75 93 HIS A C 1
ATOM 757 O O . HIS A 1 93 ? -4.264 17.621 -65.832 1.00 28.75 93 HIS A O 1
ATOM 763 N N . SER A 1 94 ? -6.087 18.089 -67.080 1.00 31.88 94 SER A N 1
ATOM 764 C CA . SER A 1 94 ? -6.296 16.838 -67.807 1.00 31.88 94 SER A CA 1
ATOM 765 C C . SER A 1 94 ? -5.506 16.856 -69.115 1.00 31.88 94 SER A C 1
ATOM 767 O O . SER A 1 94 ? -5.527 17.894 -69.766 1.00 31.88 94 SER A O 1
ATOM 769 N N . THR A 1 95 ? -4.900 15.728 -69.510 1.00 30.83 95 THR A N 1
ATOM 770 C CA . THR A 1 95 ? -5.099 15.078 -70.828 1.00 30.83 95 THR A CA 1
ATOM 771 C C . THR A 1 95 ? -4.331 13.749 -70.929 1.00 30.83 95 THR A C 1
ATOM 773 O O . THR A 1 95 ? -3.144 13.686 -70.641 1.00 30.83 95 THR A O 1
ATOM 776 N N . ALA A 1 96 ? -5.086 12.722 -71.324 1.00 33.75 96 ALA A N 1
ATOM 777 C CA . ALA A 1 96 ? -4.826 11.559 -72.183 1.00 33.75 96 ALA A CA 1
ATOM 778 C C . ALA A 1 96 ? -3.401 11.070 -72.580 1.00 33.75 96 ALA A C 1
ATOM 780 O O . ALA A 1 96 ? -2.546 11.838 -73.000 1.00 33.75 96 ALA A O 1
ATOM 781 N N . GLU A 1 97 ? -3.332 9.727 -72.636 1.00 31.09 97 GLU A N 1
ATOM 782 C CA . GLU A 1 97 ? -2.627 8.835 -73.591 1.00 31.09 97 GLU A CA 1
ATOM 783 C C . GLU A 1 97 ? -1.181 8.316 -73.350 1.00 31.09 97 GLU A C 1
ATOM 785 O O . GLU A 1 97 ? -0.200 9.043 -73.415 1.00 31.09 97 GLU A O 1
ATOM 790 N N . ILE A 1 98 ? -1.128 6.973 -73.217 1.00 35.78 98 ILE A N 1
ATOM 791 C CA . ILE A 1 98 ? -0.336 5.969 -73.977 1.00 35.78 98 ILE A CA 1
ATOM 792 C C . ILE A 1 98 ? 1.165 5.715 -73.655 1.00 35.78 98 ILE A C 1
ATOM 794 O O . ILE A 1 98 ? 2.033 6.561 -73.813 1.00 35.78 98 ILE A O 1
ATOM 798 N N . ASP A 1 99 ? 1.400 4.433 -73.325 1.00 32.19 99 ASP A N 1
ATOM 799 C CA . ASP A 1 99 ? 2.531 3.507 -73.553 1.00 32.19 99 ASP A CA 1
ATOM 800 C C . ASP A 1 99 ? 3.979 3.699 -73.035 1.00 32.19 99 ASP A C 1
ATOM 802 O O . ASP A 1 99 ? 4.690 4.655 -73.311 1.00 32.19 99 ASP A O 1
ATOM 806 N N . ALA A 1 100 ? 4.425 2.575 -72.445 1.00 33.91 100 ALA A N 1
ATOM 807 C CA . ALA A 1 100 ? 5.668 1.816 -72.662 1.00 33.91 100 ALA A CA 1
ATOM 808 C C . ALA A 1 100 ? 7.059 2.345 -72.229 1.00 33.91 100 ALA A C 1
ATOM 810 O O . ALA A 1 100 ? 7.565 3.361 -72.681 1.00 33.91 100 ALA A O 1
ATOM 811 N N . ASN A 1 101 ? 7.737 1.471 -71.465 1.00 35.31 101 ASN A N 1
ATOM 812 C CA . ASN A 1 101 ? 9.165 1.103 -71.513 1.00 35.31 101 ASN A CA 1
ATOM 813 C C . ASN A 1 101 ? 10.231 2.191 -71.772 1.00 35.31 101 ASN A C 1
ATOM 815 O O . ASN A 1 101 ? 10.437 2.560 -72.924 1.00 35.31 101 ASN A O 1
ATOM 819 N N . LYS A 1 102 ? 11.103 2.466 -70.778 1.00 34.25 102 LYS A N 1
ATOM 820 C CA . LYS A 1 102 ? 12.584 2.404 -70.942 1.00 34.25 102 LYS A CA 1
ATOM 821 C C . LYS A 1 102 ? 13.393 2.733 -69.672 1.00 34.25 102 LYS A C 1
ATOM 823 O O . LYS A 1 102 ? 13.492 3.868 -69.234 1.00 34.25 102 LYS A O 1
ATOM 828 N N . THR A 1 103 ? 14.010 1.697 -69.120 1.00 30.34 103 THR A N 1
ATOM 829 C CA . THR A 1 103 ? 15.450 1.488 -68.871 1.00 30.34 103 THR A CA 1
ATOM 830 C C . THR A 1 103 ? 16.473 2.614 -69.195 1.00 30.34 103 THR A C 1
ATOM 832 O O . THR A 1 103 ? 16.591 3.013 -70.350 1.00 30.34 103 THR A O 1
ATOM 835 N N . ILE A 1 104 ? 17.320 2.912 -68.180 1.00 31.22 104 ILE A N 1
ATOM 836 C CA . ILE A 1 104 ? 18.740 3.388 -68.162 1.00 31.22 104 ILE A CA 1
ATOM 837 C C . ILE A 1 104 ? 19.038 4.823 -68.664 1.00 31.22 104 ILE A C 1
ATOM 839 O O . ILE A 1 104 ? 18.860 5.104 -69.841 1.00 31.22 104 ILE A O 1
ATOM 843 N N . ASN A 1 105 ? 19.656 5.689 -67.833 1.00 27.64 105 ASN A N 1
ATOM 844 C CA . ASN A 1 105 ? 21.122 5.889 -67.845 1.00 27.64 105 ASN A CA 1
ATOM 845 C C . ASN A 1 105 ? 21.672 6.794 -66.726 1.00 27.64 105 ASN A C 1
ATOM 847 O O . ASN A 1 105 ? 21.049 7.759 -66.296 1.00 27.64 105 ASN A O 1
ATOM 851 N N . ILE A 1 106 ? 22.887 6.442 -66.314 1.00 35.19 106 ILE A N 1
ATOM 852 C CA . ILE A 1 106 ? 23.819 7.154 -65.438 1.00 35.19 106 ILE A CA 1
ATOM 853 C C . ILE A 1 106 ? 24.552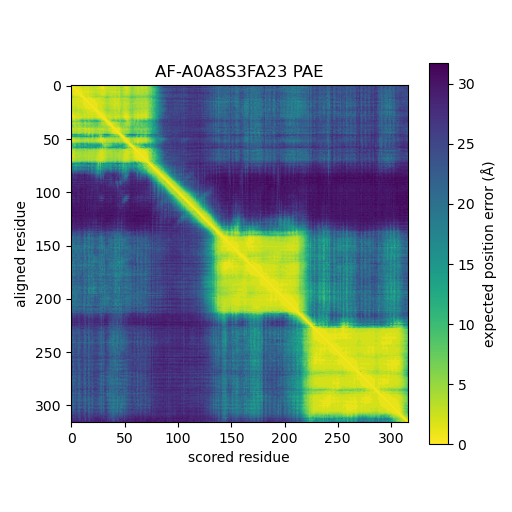 8.203 -66.280 1.00 35.19 106 ILE A C 1
ATOM 855 O O . ILE A 1 106 ? 24.988 7.869 -67.380 1.00 35.19 106 ILE A O 1
ATOM 859 N N . GLN A 1 107 ? 24.796 9.407 -65.750 1.00 29.55 107 GLN A N 1
ATOM 860 C CA . GLN A 1 107 ? 26.033 10.120 -66.084 1.00 29.55 107 GLN A CA 1
ATOM 861 C C . GLN A 1 107 ? 26.439 11.178 -65.050 1.00 29.55 107 GLN A C 1
ATOM 863 O O . GLN A 1 107 ? 25.745 12.152 -64.779 1.00 29.55 107 GLN A O 1
ATOM 868 N N . THR A 1 108 ? 27.621 10.911 -64.510 1.00 31.72 108 THR A N 1
ATOM 869 C CA . THR A 1 108 ? 28.573 11.745 -63.785 1.00 31.72 108 THR A CA 1
ATOM 870 C C . THR A 1 108 ? 29.010 12.966 -64.597 1.00 31.72 108 THR A C 1
ATOM 872 O O . THR A 1 108 ? 29.311 12.808 -65.778 1.00 31.72 108 THR A O 1
ATOM 875 N N . VAL A 1 109 ? 29.188 14.124 -63.950 1.00 32.34 109 VAL A N 1
ATOM 876 C CA . VAL A 1 109 ? 30.230 15.100 -64.319 1.00 32.34 109 VAL A CA 1
ATOM 877 C C . VAL A 1 109 ? 30.818 15.699 -63.040 1.00 32.34 109 VAL A C 1
ATOM 879 O O . VAL A 1 109 ? 30.125 16.340 -62.253 1.00 32.34 109 VAL A O 1
ATOM 882 N N . GLU A 1 110 ? 32.109 15.439 -62.850 1.00 32.38 110 GLU A N 1
ATOM 883 C CA . GLU A 1 110 ? 33.018 16.125 -61.936 1.00 32.38 110 GLU A CA 1
ATOM 884 C C . GLU A 1 110 ? 33.403 17.496 -62.504 1.00 32.38 110 GLU A C 1
ATOM 886 O O . GLU A 1 110 ? 33.737 17.585 -63.685 1.00 32.38 110 GLU A O 1
ATOM 891 N N . THR A 1 111 ? 33.520 18.514 -61.646 1.00 33.03 111 THR A N 1
ATOM 892 C CA . THR A 1 111 ? 34.572 19.529 -61.815 1.00 33.03 111 THR A CA 1
ATOM 893 C C . THR A 1 111 ? 35.056 20.020 -60.450 1.00 33.03 111 THR A C 1
ATOM 895 O O . THR A 1 111 ? 34.277 20.485 -59.620 1.00 33.03 111 THR A O 1
ATOM 898 N N . LEU A 1 112 ? 36.363 19.884 -60.226 1.00 30.62 112 LEU A N 1
ATOM 899 C CA . LEU A 1 112 ? 37.115 20.239 -59.023 1.00 30.62 112 LEU A CA 1
ATOM 900 C C . LEU A 1 112 ? 37.772 21.633 -59.146 1.00 30.62 112 LEU A C 1
ATOM 902 O O . LEU A 1 112 ? 38.425 21.892 -60.151 1.00 30.62 112 LEU A O 1
ATOM 906 N N . LEU A 1 113 ? 37.707 22.394 -58.034 1.00 41.94 113 LEU A N 1
ATOM 907 C CA . LEU A 1 113 ? 38.758 23.237 -57.397 1.00 41.94 113 LEU A CA 1
ATOM 908 C C . LEU A 1 113 ? 39.237 24.543 -58.091 1.00 41.94 113 LEU A C 1
ATOM 910 O O . LEU A 1 113 ? 39.047 24.672 -59.296 1.00 41.94 113 LEU A O 1
ATOM 914 N N . PRO A 1 114 ? 39.887 25.516 -57.378 1.00 47.69 114 PRO A N 1
ATOM 915 C CA . PRO A 1 114 ? 40.529 25.455 -56.038 1.00 47.69 114 PRO A CA 1
ATOM 916 C C . PRO A 1 114 ? 40.174 26.587 -55.020 1.00 47.69 114 PRO A C 1
ATOM 918 O O . PRO A 1 114 ? 39.642 27.623 -55.396 1.00 47.69 114 PRO A O 1
ATOM 921 N N . ILE A 1 115 ? 40.241 26.345 -53.691 1.00 34.25 115 ILE A N 1
ATOM 922 C CA . ILE A 1 115 ? 41.296 26.706 -52.683 1.00 34.25 115 ILE A CA 1
ATOM 923 C C . ILE A 1 115 ? 41.839 28.156 -52.861 1.00 34.25 115 ILE A C 1
ATOM 925 O O . ILE A 1 115 ? 42.297 28.478 -53.947 1.00 34.25 115 ILE A O 1
ATOM 929 N N . ASN A 1 116 ? 41.904 29.096 -51.899 1.00 35.03 116 ASN A N 1
ATOM 930 C CA . ASN A 1 116 ? 42.298 29.043 -50.479 1.00 35.03 116 ASN A CA 1
ATOM 931 C C . ASN A 1 116 ? 42.038 30.430 -49.782 1.00 35.03 116 ASN A C 1
ATOM 933 O O . ASN A 1 116 ? 41.297 31.230 -50.345 1.00 35.03 116 ASN A O 1
ATOM 937 N N . PRO A 1 117 ? 42.565 30.757 -48.577 1.00 50.09 117 PRO A N 1
ATOM 938 C CA . PRO A 1 117 ? 41.775 31.148 -47.408 1.00 50.09 117 PRO A CA 1
ATOM 939 C C . PRO A 1 117 ? 41.971 32.626 -47.009 1.00 50.09 117 PRO A C 1
ATOM 941 O O . PRO A 1 117 ? 42.876 33.287 -47.512 1.00 50.09 117 PRO A O 1
ATOM 944 N N . SER A 1 118 ? 41.175 33.132 -46.062 1.00 30.94 118 SER A N 1
ATOM 945 C CA . SER A 1 118 ? 41.592 34.023 -44.953 1.00 30.94 118 SER A CA 1
ATOM 946 C C . SER A 1 118 ? 40.387 34.735 -44.333 1.00 30.94 118 SER A C 1
ATOM 948 O O . SER A 1 118 ? 39.465 35.131 -45.038 1.00 30.94 118 SER A O 1
ATOM 950 N N . SER A 1 119 ? 40.489 34.965 -43.021 1.00 33.94 119 SER A N 1
ATOM 951 C CA . SER A 1 119 ? 39.752 35.973 -42.243 1.00 33.94 119 SER A CA 1
ATOM 952 C C . SER A 1 119 ? 38.353 35.589 -41.753 1.00 33.94 119 SER A C 1
ATOM 954 O O . SER A 1 119 ? 37.346 35.952 -42.349 1.00 33.94 119 SER A O 1
ATOM 956 N N . ILE A 1 120 ? 38.290 34.961 -40.574 1.00 32.53 120 ILE A N 1
ATOM 957 C CA . ILE A 1 120 ? 37.156 35.149 -39.658 1.00 32.53 120 ILE A CA 1
ATOM 958 C C . ILE A 1 120 ? 37.723 35.575 -38.304 1.00 32.53 120 ILE A C 1
ATOM 960 O O . ILE A 1 120 ? 38.186 34.757 -37.511 1.00 32.53 120 ILE A O 1
ATOM 964 N N . THR A 1 121 ? 37.665 36.880 -38.068 1.00 41.12 121 THR A N 1
ATOM 965 C CA . THR A 1 121 ? 37.653 37.487 -36.742 1.00 41.12 121 THR A CA 1
ATOM 966 C C . THR A 1 121 ? 36.335 38.242 -36.681 1.00 41.12 121 THR A C 1
ATOM 968 O O . THR A 1 121 ? 36.237 39.302 -37.278 1.00 41.12 121 THR A O 1
ATOM 971 N N . GLU A 1 122 ? 35.315 37.690 -36.029 1.00 32.91 122 GLU A N 1
ATOM 972 C CA . GLU A 1 122 ? 34.287 38.496 -35.362 1.00 32.91 122 GLU A CA 1
ATOM 973 C C . GLU A 1 122 ? 33.472 37.610 -34.421 1.00 32.91 122 GLU A C 1
ATOM 975 O O . GLU A 1 122 ? 32.679 36.751 -34.805 1.00 32.91 122 GLU A O 1
ATOM 980 N N . VAL A 1 123 ? 33.759 37.811 -33.140 1.00 34.81 123 VAL A N 1
ATOM 981 C CA . VAL A 1 123 ? 33.056 37.240 -32.002 1.00 34.81 123 VAL A CA 1
ATOM 982 C C . VAL A 1 123 ? 31.686 37.906 -31.946 1.00 34.81 123 VAL A C 1
ATOM 984 O O . VAL A 1 123 ? 31.554 39.040 -31.494 1.00 34.81 123 VAL A O 1
ATOM 987 N N . SER A 1 124 ? 30.654 37.204 -32.406 1.00 32.00 124 SER A N 1
ATOM 988 C CA . SER A 1 124 ? 29.278 37.562 -32.073 1.00 32.00 124 SER A CA 1
ATOM 989 C C . SER A 1 124 ? 28.983 37.027 -30.676 1.00 32.00 124 SER A C 1
ATOM 991 O O . SER A 1 124 ? 28.797 35.827 -30.481 1.00 32.00 124 SER A O 1
ATOM 993 N N . ASN A 1 125 ? 28.994 37.931 -29.697 1.00 33.28 125 ASN A N 1
ATOM 994 C CA . ASN A 1 125 ? 28.502 37.702 -28.344 1.00 33.28 125 ASN A CA 1
ATOM 995 C C . ASN A 1 125 ? 27.053 37.195 -28.401 1.00 33.28 125 ASN A C 1
ATOM 997 O O . ASN A 1 125 ? 26.119 37.978 -28.569 1.00 33.28 125 ASN A O 1
ATOM 1001 N N . ILE A 1 126 ? 26.859 35.888 -28.225 1.00 30.80 126 ILE A N 1
ATOM 1002 C CA . ILE A 1 126 ? 25.563 35.339 -27.838 1.00 30.80 126 ILE A CA 1
ATOM 1003 C C . ILE A 1 126 ? 25.410 35.644 -26.351 1.00 30.80 126 ILE A C 1
ATOM 1005 O O . ILE A 1 126 ? 26.054 35.040 -25.493 1.00 30.80 126 ILE A O 1
ATOM 1009 N N . GLN A 1 127 ? 24.580 36.639 -26.064 1.00 28.59 127 GLN A N 1
ATOM 1010 C CA . GLN A 1 127 ? 24.095 36.945 -24.729 1.00 28.59 127 GLN A CA 1
ATOM 1011 C C . GLN A 1 127 ? 23.325 35.721 -24.215 1.00 28.59 127 GLN A C 1
ATOM 1013 O O . GLN A 1 127 ? 22.183 35.475 -24.597 1.00 28.59 127 GLN A O 1
ATOM 1018 N N . LEU A 1 128 ? 23.976 34.930 -23.361 1.00 28.83 128 LEU A N 1
ATOM 1019 C CA . LEU A 1 128 ? 23.312 33.981 -22.476 1.00 28.83 128 LEU A CA 1
ATOM 1020 C C . LEU A 1 128 ? 22.334 34.786 -21.618 1.00 28.83 128 LEU A C 1
ATOM 1022 O O . LEU A 1 128 ? 22.742 35.504 -20.705 1.00 28.83 128 LEU A O 1
ATOM 1026 N N . HIS A 1 129 ? 21.045 34.712 -21.949 1.00 27.56 129 HIS A N 1
ATOM 1027 C CA . HIS A 1 129 ? 19.999 35.202 -21.071 1.00 27.56 129 HIS A CA 1
ATOM 1028 C C . HIS A 1 129 ? 20.096 34.440 -19.752 1.00 27.56 129 HIS A C 1
ATOM 1030 O O . HIS A 1 129 ? 19.856 33.236 -19.681 1.00 27.56 129 HIS A O 1
ATOM 1036 N N . SER A 1 130 ? 20.496 35.166 -18.714 1.00 30.66 130 SER A N 1
ATOM 1037 C CA . SER A 1 130 ? 20.453 34.749 -17.325 1.00 30.66 130 SER A CA 1
ATOM 1038 C C . SER A 1 130 ? 19.074 34.166 -17.021 1.00 30.66 130 SER A C 1
ATOM 1040 O O . SER A 1 130 ? 18.059 34.810 -17.295 1.00 30.66 130 SER A O 1
ATOM 1042 N N . ASN A 1 131 ? 19.054 32.951 -16.468 1.00 32.88 131 ASN A N 1
ATOM 1043 C CA . ASN A 1 131 ? 17.844 32.269 -16.021 1.00 32.88 131 ASN A CA 1
ATOM 1044 C C . ASN A 1 131 ? 16.946 33.229 -15.221 1.00 32.88 131 ASN A C 1
ATOM 1046 O O . ASN A 1 131 ? 17.442 33.867 -14.285 1.00 32.88 131 ASN A O 1
ATOM 1050 N N . PRO A 1 132 ? 15.643 33.331 -15.542 1.00 33.81 132 PRO A N 1
ATOM 1051 C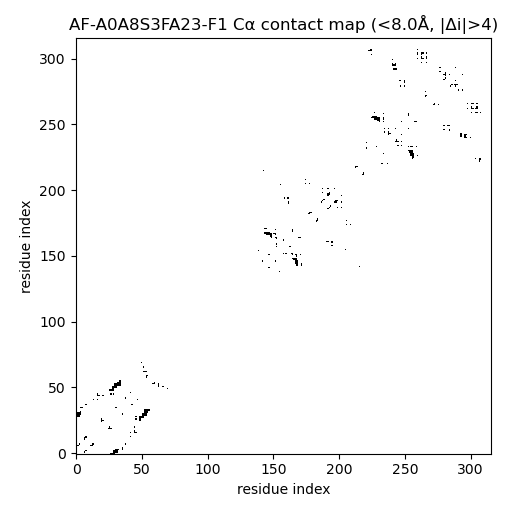 CA . PRO A 1 132 ? 14.726 34.100 -14.724 1.00 33.81 132 PRO A CA 1
ATOM 1052 C C . PRO A 1 132 ? 14.703 33.486 -13.326 1.00 33.81 132 PRO A C 1
ATOM 1054 O O . PRO A 1 132 ? 14.515 32.280 -13.156 1.00 33.81 132 PRO A O 1
ATOM 1057 N N . SER A 1 133 ? 14.935 34.341 -12.335 1.00 34.59 133 SER A N 1
ATOM 1058 C CA . SER A 1 133 ? 14.823 34.057 -10.914 1.00 34.59 133 SER A CA 1
ATOM 1059 C C . SER A 1 133 ? 13.613 33.163 -10.662 1.00 34.59 133 SER A C 1
ATOM 1061 O O . SER A 1 133 ? 12.487 33.534 -10.997 1.00 34.59 133 SER A O 1
ATOM 1063 N N . VAL A 1 134 ? 13.864 31.978 -10.100 1.00 40.38 134 VAL A N 1
ATOM 1064 C CA . VAL A 1 134 ? 12.851 31.001 -9.700 1.00 40.38 134 VAL A CA 1
ATOM 1065 C C . VAL A 1 134 ? 11.891 31.699 -8.742 1.00 40.38 134 VAL A C 1
ATOM 1067 O O . VAL A 1 134 ? 12.150 31.832 -7.549 1.00 40.38 134 VAL A O 1
ATOM 1070 N N . THR A 1 135 ? 10.780 32.194 -9.274 1.00 38.94 135 THR A N 1
ATOM 1071 C CA . THR A 1 135 ? 9.663 32.652 -8.464 1.00 38.94 135 THR A CA 1
ATOM 1072 C C . THR A 1 135 ? 9.109 31.418 -7.763 1.00 38.94 135 THR A C 1
ATOM 1074 O O . THR A 1 135 ? 8.716 30.423 -8.388 1.00 38.94 135 THR A O 1
ATOM 1077 N N . SER A 1 136 ? 9.194 31.453 -6.434 1.00 46.47 136 SER A N 1
ATOM 1078 C CA . SER A 1 136 ? 8.569 30.493 -5.535 1.00 46.47 136 SER A CA 1
ATOM 1079 C C . SER A 1 136 ? 7.065 30.533 -5.800 1.00 46.47 136 SER A C 1
ATOM 1081 O O . SER A 1 136 ? 6.373 31.456 -5.374 1.00 46.47 136 SER A O 1
ATOM 1083 N N . HIS A 1 137 ? 6.565 29.588 -6.594 1.00 56.50 137 HIS A N 1
ATOM 1084 C CA . HIS A 1 137 ? 5.130 29.361 -6.665 1.00 56.50 137 HIS A CA 1
ATOM 1085 C C . HIS A 1 137 ? 4.742 28.584 -5.416 1.00 56.50 137 HIS A C 1
ATOM 1087 O O . HIS A 1 137 ? 5.398 27.602 -5.066 1.00 56.50 137 HIS A O 1
ATOM 1093 N N . ALA A 1 138 ? 3.708 29.074 -4.736 1.00 60.66 138 ALA A N 1
ATOM 1094 C CA . ALA A 1 138 ? 3.185 28.464 -3.530 1.00 60.66 138 ALA A CA 1
ATOM 1095 C C . ALA A 1 138 ? 2.841 26.995 -3.803 1.00 60.66 138 ALA A C 1
ATOM 1097 O O . ALA A 1 138 ? 2.160 26.680 -4.780 1.00 60.66 138 ALA A O 1
ATOM 1098 N N . ILE A 1 139 ? 3.338 26.109 -2.941 1.00 67.44 139 ILE A N 1
ATOM 1099 C CA . ILE A 1 139 ? 2.939 24.703 -2.916 1.00 67.44 139 ILE A CA 1
ATOM 1100 C C . ILE A 1 139 ? 1.407 24.675 -2.754 1.00 67.44 139 ILE A C 1
ATOM 1102 O O . ILE A 1 139 ? 0.895 25.405 -1.897 1.00 67.44 139 ILE A O 1
ATOM 1106 N N . PRO A 1 140 ? 0.669 23.893 -3.566 1.00 68.06 140 PRO A N 1
ATOM 1107 C CA . PRO A 1 140 ? -0.766 23.713 -3.382 1.00 68.06 140 PRO A CA 1
ATOM 1108 C C . PRO A 1 140 ? -1.081 23.365 -1.923 1.00 68.06 140 PRO A C 1
ATOM 1110 O O . PRO A 1 140 ? -0.399 22.543 -1.318 1.00 68.06 140 PRO A O 1
ATOM 1113 N N . ALA A 1 141 ? -2.118 23.983 -1.352 1.00 70.00 141 ALA A N 1
ATOM 1114 C CA . ALA A 1 141 ? -2.499 23.762 0.047 1.00 70.00 141 ALA A CA 1
ATOM 1115 C C . ALA A 1 141 ? -3.060 22.348 0.316 1.00 70.00 141 ALA A C 1
ATOM 1117 O O . ALA A 1 141 ? -3.283 21.981 1.469 1.00 70.00 141 ALA A O 1
ATOM 1118 N N . CYS A 1 142 ? -3.325 21.565 -0.734 1.00 77.00 142 CYS A N 1
ATOM 1119 C CA . CYS A 1 142 ? -3.819 20.197 -0.639 1.00 77.00 142 CYS A CA 1
ATOM 1120 C C . CYS A 1 142 ? -2.666 19.182 -0.477 1.00 77.00 142 CYS A C 1
ATOM 1122 O O . CYS A 1 142 ? -1.586 19.377 -1.047 1.00 77.00 142 CYS A O 1
ATOM 1124 N N . PRO A 1 143 ? -2.884 18.076 0.265 1.00 81.44 143 PRO A N 1
ATOM 1125 C CA . PRO A 1 143 ? -1.912 16.989 0.383 1.00 81.44 143 PRO A CA 1
ATOM 1126 C C . PRO A 1 143 ? -1.471 16.460 -0.986 1.00 81.44 143 PRO A C 1
ATOM 1128 O O . PRO A 1 143 ? -2.295 16.339 -1.896 1.00 81.44 143 PRO A O 1
ATOM 1131 N N . ILE A 1 144 ? -0.191 16.097 -1.122 1.00 83.94 144 ILE A N 1
ATOM 1132 C CA . ILE A 1 144 ? 0.399 15.639 -2.393 1.00 83.94 144 ILE A CA 1
ATOM 1133 C C . ILE A 1 144 ? -0.373 14.437 -2.952 1.00 83.94 144 ILE A C 1
ATOM 1135 O O . ILE A 1 144 ? -0.567 14.328 -4.154 1.00 83.94 144 ILE A O 1
ATOM 1139 N N . GLU A 1 145 ? -0.905 13.557 -2.105 1.00 83.06 145 GLU A N 1
ATOM 1140 C CA . GLU A 1 145 ? -1.704 12.392 -2.502 1.00 83.06 145 GLU A CA 1
ATOM 1141 C C . GLU A 1 145 ? -2.954 12.748 -3.316 1.00 83.06 145 GLU A C 1
ATOM 1143 O O . GLU A 1 145 ? -3.498 11.878 -4.002 1.00 83.06 145 GLU A O 1
ATOM 1148 N N . GLN A 1 146 ? -3.430 13.988 -3.200 1.00 85.56 146 GLN A N 1
ATOM 1149 C CA . GLN A 1 146 ? -4.625 14.490 -3.870 1.00 85.56 146 GLN A CA 1
ATOM 1150 C C . GLN A 1 146 ? -4.307 15.268 -5.147 1.00 85.56 146 GLN A C 1
ATOM 1152 O O . GLN A 1 146 ? -5.238 15.645 -5.855 1.00 85.56 146 GLN A O 1
ATOM 1157 N N . TRP A 1 147 ? -3.028 15.488 -5.463 1.00 90.75 147 TRP A N 1
ATOM 1158 C CA . TRP A 1 147 ? -2.658 16.245 -6.650 1.00 90.75 147 TRP A CA 1
ATOM 1159 C C . TRP A 1 147 ? -3.049 15.501 -7.927 1.00 90.75 147 TRP A C 1
ATOM 1161 O O . TRP A 1 147 ? -2.802 14.298 -8.098 1.00 90.75 147 TRP A O 1
ATOM 1171 N N . THR A 1 148 ? -3.633 16.256 -8.843 1.00 92.06 148 THR A N 1
ATOM 1172 C CA . THR A 1 148 ? -3.910 15.884 -10.227 1.00 92.06 148 THR A CA 1
ATOM 1173 C C . THR A 1 148 ? -2.617 15.780 -11.041 1.00 92.06 148 THR A C 1
ATOM 1175 O O . THR A 1 148 ? -1.544 16.203 -10.606 1.00 92.06 148 THR A O 1
ATOM 1178 N N . SER A 1 149 ? -2.700 15.201 -12.243 1.00 89.88 149 SER A N 1
ATOM 1179 C CA . SER A 1 149 ? -1.547 15.135 -13.151 1.00 89.88 149 SER A CA 1
ATOM 1180 C C . SER A 1 149 ? -1.017 16.534 -13.491 1.00 89.88 149 SER A C 1
ATOM 1182 O O . SER A 1 149 ? 0.192 16.741 -13.447 1.00 89.88 149 SER A O 1
ATOM 1184 N N . ASP A 1 150 ? -1.907 17.503 -13.724 1.00 91.94 150 ASP A N 1
ATOM 1185 C CA . ASP A 1 150 ? -1.531 18.881 -14.060 1.00 91.94 150 ASP A CA 1
ATOM 1186 C C . ASP A 1 150 ? -0.796 19.571 -12.905 1.00 91.94 150 ASP A C 1
ATOM 1188 O O . ASP A 1 150 ? 0.252 20.177 -13.122 1.00 91.94 150 ASP A O 1
ATOM 1192 N N . GLU A 1 151 ? -1.277 19.414 -11.668 1.00 92.75 151 GLU A N 1
ATOM 1193 C CA . GLU A 1 151 ? -0.606 19.944 -10.471 1.00 92.75 151 GLU A CA 1
ATOM 1194 C C . GLU A 1 151 ? 0.785 19.325 -10.280 1.00 92.75 151 GLU A C 1
ATOM 1196 O O . GLU A 1 151 ? 1.747 20.028 -9.965 1.00 92.75 151 GLU A O 1
ATOM 1201 N N . VAL A 1 152 ? 0.926 18.019 -10.537 1.00 91.94 152 VAL A N 1
ATOM 1202 C CA . VAL A 1 152 ? 2.229 17.340 -10.502 1.00 91.94 152 VAL A CA 1
ATOM 1203 C C . VAL A 1 152 ? 3.166 17.873 -11.584 1.00 91.94 152 VAL A C 1
ATOM 1205 O O . VAL A 1 152 ? 4.319 18.171 -11.280 1.00 91.94 152 VAL A O 1
ATOM 1208 N N . GLN A 1 153 ? 2.702 18.029 -12.827 1.00 92.75 153 GLN A N 1
ATOM 1209 C CA . GLN A 1 153 ? 3.530 18.567 -13.915 1.00 92.75 153 GLN A CA 1
ATOM 1210 C C . GLN A 1 153 ? 3.953 20.013 -13.644 1.00 92.75 153 GLN A C 1
ATOM 1212 O O . GLN A 1 153 ? 5.118 20.373 -13.831 1.00 92.75 153 GLN A O 1
ATOM 1217 N N . GLN A 1 154 ? 3.028 20.829 -13.139 1.00 91.31 154 GLN A N 1
ATOM 1218 C CA . GLN A 1 154 ? 3.299 22.209 -12.762 1.00 91.31 154 GLN A CA 1
ATOM 1219 C C . GLN A 1 154 ? 4.347 22.296 -11.644 1.00 91.31 154 GLN A C 1
ATOM 1221 O O . GLN A 1 154 ? 5.206 23.182 -11.672 1.00 91.31 154 GLN A O 1
ATOM 1226 N N . TRP A 1 155 ? 4.309 21.370 -10.682 1.00 92.06 155 TRP A N 1
ATOM 1227 C CA . TRP A 1 155 ? 5.291 21.301 -9.604 1.00 92.06 155 TRP A CA 1
ATOM 1228 C C . TRP A 1 155 ? 6.664 20.810 -10.079 1.00 92.06 155 TRP A C 1
ATOM 1230 O O . TRP A 1 155 ? 7.676 21.416 -9.731 1.00 92.06 155 TRP A O 1
ATOM 1240 N N . LEU A 1 156 ? 6.707 19.757 -10.905 1.00 91.31 156 LEU A N 1
ATOM 1241 C CA . LEU A 1 156 ? 7.951 19.177 -11.428 1.00 91.31 156 LEU A CA 1
ATOM 1242 C C . LEU A 1 156 ? 8.760 20.180 -12.258 1.00 91.31 156 LEU A C 1
ATOM 1244 O O . LEU A 1 156 ? 9.987 20.120 -12.251 1.00 91.31 156 LEU A O 1
ATOM 1248 N N . ARG A 1 157 ? 8.083 21.080 -12.989 1.00 90.12 157 ARG A N 1
ATOM 1249 C CA . ARG A 1 157 ? 8.703 22.037 -13.930 1.00 90.12 157 ARG A CA 1
ATOM 1250 C C . ARG A 1 157 ? 9.626 21.365 -14.955 1.00 90.12 157 ARG A C 1
ATOM 1252 O O . ARG A 1 157 ? 10.588 21.966 -15.429 1.00 90.12 157 ARG A O 1
ATOM 1259 N N . LEU A 1 158 ? 9.329 20.115 -15.291 1.00 89.50 158 LEU A N 1
ATOM 1260 C CA . LEU A 1 158 ? 10.012 19.362 -16.333 1.00 89.50 158 LEU A CA 1
ATOM 1261 C C . LEU A 1 158 ? 9.192 19.424 -17.629 1.00 89.50 158 LEU A C 1
ATOM 1263 O O . LEU A 1 158 ? 7.975 19.619 -17.572 1.00 89.50 158 LEU A O 1
ATOM 1267 N N . PRO A 1 159 ? 9.817 19.229 -18.802 1.00 88.00 159 PRO A N 1
ATOM 1268 C CA . PRO A 1 159 ? 9.067 18.985 -20.027 1.00 88.00 159 PRO A CA 1
ATOM 1269 C C . PRO A 1 159 ? 8.064 17.827 -19.828 1.00 88.00 159 PRO A C 1
ATOM 1271 O O . PRO A 1 159 ? 8.447 16.797 -19.266 1.00 88.00 159 PRO A O 1
ATOM 1274 N N . PRO A 1 160 ? 6.812 17.921 -20.323 1.00 83.50 160 PRO A N 1
ATOM 1275 C CA . PRO A 1 160 ? 5.806 16.859 -20.159 1.00 83.50 160 PRO A CA 1
ATOM 1276 C C . PRO A 1 160 ? 6.218 15.499 -20.745 1.00 83.50 160 PRO A C 1
ATOM 1278 O O . PRO A 1 160 ? 5.655 14.460 -20.406 1.00 83.50 160 PRO A O 1
ATOM 1281 N N . SER A 1 161 ? 7.201 15.489 -21.646 1.00 87.06 161 SER A N 1
ATOM 1282 C CA . SER A 1 161 ? 7.798 14.272 -22.197 1.00 87.06 161 SER A CA 1
ATOM 1283 C C . SER A 1 161 ? 8.733 13.551 -21.223 1.00 87.06 161 SER A C 1
ATOM 1285 O O . SER A 1 161 ? 8.966 12.362 -21.401 1.00 87.06 161 SER A O 1
ATOM 1287 N N . THR A 1 162 ? 9.280 14.249 -20.224 1.00 87.25 162 THR A N 1
ATOM 1288 C CA . THR A 1 162 ? 10.337 13.731 -19.345 1.00 87.25 162 THR A CA 1
ATOM 1289 C C . THR A 1 162 ? 9.795 12.779 -18.292 1.00 87.25 162 THR A C 1
ATOM 1291 O O . THR A 1 162 ? 10.371 11.720 -18.041 1.00 87.25 162 THR A O 1
ATOM 1294 N N . LEU A 1 163 ? 8.687 13.152 -17.649 1.00 88.50 163 LEU A N 1
ATOM 1295 C CA . LEU A 1 163 ? 8.120 12.373 -16.558 1.00 88.50 163 LEU A CA 1
ATOM 1296 C C . LEU A 1 163 ? 6.596 12.486 -16.545 1.00 88.50 163 LEU A C 1
ATOM 1298 O O . LEU A 1 163 ? 6.037 13.443 -16.023 1.00 88.50 163 LEU A O 1
ATOM 1302 N N . GLN A 1 164 ? 5.914 11.481 -17.091 1.00 87.62 164 GLN A N 1
ATOM 1303 C CA . GLN A 1 164 ? 4.452 11.439 -17.136 1.00 87.62 164 GLN A CA 1
ATOM 1304 C C . GLN A 1 164 ? 3.899 10.732 -15.902 1.00 87.62 164 GLN A C 1
ATOM 1306 O O . GLN A 1 164 ? 3.706 9.518 -15.884 1.00 87.62 164 GLN A O 1
ATOM 1311 N N . LEU A 1 165 ? 3.666 11.507 -14.847 1.00 89.19 165 LEU A N 1
ATOM 1312 C CA . LEU A 1 165 ? 3.001 11.029 -13.641 1.00 89.19 165 LEU A CA 1
ATOM 1313 C C . LEU A 1 165 ? 1.528 11.418 -13.680 1.00 89.19 165 LEU A C 1
ATOM 1315 O O . LEU A 1 165 ? 1.177 12.585 -13.852 1.00 89.19 165 LEU A O 1
ATOM 1319 N N . SER A 1 166 ? 0.661 10.426 -13.506 1.00 87.44 166 SER A N 1
ATOM 1320 C CA . SER A 1 166 ? -0.789 10.596 -13.610 1.00 87.44 166 SER A CA 1
ATOM 1321 C C . SER A 1 166 ? -1.435 11.199 -12.359 1.00 87.44 166 SER A C 1
ATOM 1323 O O . SER A 1 166 ? -2.601 11.579 -12.402 1.00 87.44 166 SER A O 1
ATOM 1325 N N . SER A 1 167 ? -0.722 11.250 -11.232 1.00 90.94 167 SER A N 1
ATOM 1326 C CA . SER A 1 167 ? -1.232 11.767 -9.959 1.00 90.94 167 SER A CA 1
ATOM 1327 C C . SER A 1 167 ? -0.107 12.009 -8.959 1.00 90.94 167 SER A C 1
ATOM 1329 O O . SER A 1 167 ? 1.006 11.494 -9.109 1.00 90.94 167 SER A O 1
ATOM 1331 N N . GLY A 1 168 ? -0.404 12.731 -7.882 1.00 85.69 168 GLY A N 1
ATOM 1332 C CA . GLY A 1 168 ? 0.561 12.935 -6.807 1.00 85.69 168 GLY A CA 1
ATOM 1333 C C . GLY A 1 168 ? 0.896 11.666 -6.016 1.00 85.69 168 GLY A C 1
ATOM 1334 O O . GLY A 1 168 ? 1.997 11.544 -5.486 1.00 85.69 168 GLY A O 1
ATOM 1335 N N . ARG A 1 169 ? 0.039 10.634 -6.039 1.00 79.62 169 ARG A N 1
ATOM 1336 C CA . ARG A 1 169 ? 0.417 9.291 -5.550 1.00 79.62 169 ARG A CA 1
ATOM 1337 C C . ARG A 1 169 ? 1.507 8.650 -6.405 1.00 79.62 169 ARG A C 1
ATOM 1339 O O . ARG A 1 169 ? 2.422 8.037 -5.858 1.00 79.62 169 ARG A O 1
ATOM 1346 N N . ALA A 1 170 ? 1.429 8.800 -7.730 1.00 80.06 170 ALA A N 1
ATOM 1347 C CA . ALA A 1 170 ? 2.482 8.332 -8.627 1.00 80.06 170 ALA A CA 1
ATOM 1348 C C . ALA A 1 170 ? 3.792 9.098 -8.377 1.00 80.06 170 ALA A C 1
ATOM 1350 O O . ALA A 1 170 ? 4.857 8.486 -8.374 1.00 80.06 170 ALA A O 1
ATOM 1351 N N . LEU A 1 171 ? 3.708 10.400 -8.075 1.00 90.12 171 LEU A N 1
ATOM 1352 C CA . LEU A 1 171 ? 4.851 11.210 -7.642 1.00 90.12 171 LEU A CA 1
ATOM 1353 C C . LEU A 1 171 ? 5.468 10.704 -6.339 1.00 90.12 171 LEU A C 1
ATOM 1355 O O . LEU A 1 171 ? 6.673 10.486 -6.296 1.00 90.12 171 LEU A O 1
ATOM 1359 N N . LEU A 1 172 ? 4.666 10.445 -5.308 1.00 82.44 172 LEU A N 1
ATOM 1360 C CA . LEU A 1 172 ? 5.148 9.899 -4.036 1.00 82.44 172 LEU A CA 1
ATOM 1361 C C . LEU A 1 172 ? 5.839 8.542 -4.215 1.00 82.44 172 LEU A C 1
ATOM 1363 O O . LEU A 1 172 ? 6.928 8.325 -3.685 1.00 82.44 172 LEU A O 1
ATOM 1367 N N . ALA A 1 173 ? 5.239 7.636 -4.991 1.00 75.62 173 ALA A N 1
ATOM 1368 C CA . ALA A 1 173 ? 5.830 6.333 -5.285 1.00 75.62 173 ALA A CA 1
ATOM 1369 C C . ALA A 1 173 ? 7.152 6.466 -6.055 1.00 75.62 173 ALA A C 1
ATOM 1371 O O . ALA A 1 173 ? 8.134 5.796 -5.732 1.00 75.62 173 ALA A O 1
ATOM 1372 N N . TYR A 1 174 ? 7.187 7.360 -7.043 1.00 87.31 174 TYR A N 1
ATOM 1373 C CA . TYR A 1 174 ? 8.379 7.649 -7.826 1.00 87.31 174 TYR A CA 1
ATOM 1374 C C . TYR A 1 174 ? 9.496 8.255 -6.965 1.00 87.31 174 TYR A C 1
ATOM 1376 O O . TYR A 1 174 ? 10.634 7.807 -7.023 1.00 87.31 174 TYR A O 1
ATOM 1384 N N . MET A 1 175 ? 9.181 9.198 -6.083 1.00 88.12 175 MET A N 1
ATOM 1385 C CA . MET A 1 175 ? 10.175 9.806 -5.197 1.00 88.12 175 MET A CA 1
ATOM 1386 C C . MET A 1 175 ? 10.679 8.838 -4.125 1.00 88.12 175 MET A C 1
ATOM 1388 O O . MET A 1 175 ? 11.853 8.867 -3.771 1.00 88.12 175 MET A O 1
ATOM 1392 N N . LYS A 1 176 ? 9.832 7.911 -3.666 1.00 80.25 176 LYS A N 1
ATOM 1393 C CA . LYS A 1 176 ? 10.259 6.798 -2.809 1.00 80.25 176 LYS A CA 1
ATOM 1394 C C . LYS A 1 176 ? 11.210 5.842 -3.532 1.00 80.25 176 LYS A C 1
ATOM 1396 O O . LYS A 1 176 ? 12.118 5.306 -2.910 1.00 80.25 176 LYS A O 1
ATOM 1401 N N . LEU A 1 177 ? 11.034 5.622 -4.836 1.00 79.88 177 LEU A N 1
ATOM 1402 C CA . LEU A 1 177 ? 12.012 4.871 -5.627 1.00 79.88 177 LEU A CA 1
ATOM 1403 C C . LEU A 1 177 ? 13.361 5.604 -5.640 1.00 79.88 177 LEU A C 1
ATOM 1405 O O . LEU A 1 177 ? 14.394 4.986 -5.396 1.00 79.88 177 LEU A O 1
ATOM 1409 N N . LEU A 1 178 ? 13.329 6.925 -5.834 1.00 87.50 178 LEU A N 1
ATOM 1410 C CA . LEU A 1 178 ? 14.510 7.790 -5.841 1.00 87.50 178 LEU A CA 1
ATOM 1411 C C . LEU A 1 178 ? 15.134 8.034 -4.463 1.00 87.50 178 LEU A C 1
ATOM 1413 O O . LEU A 1 178 ? 16.163 8.693 -4.382 1.00 87.50 178 LEU A O 1
ATOM 1417 N N . SER A 1 179 ? 14.592 7.489 -3.374 1.00 79.62 179 SER A N 1
ATOM 1418 C CA . SER A 1 179 ? 15.253 7.576 -2.066 1.00 79.62 179 SER A CA 1
ATOM 1419 C C . SER A 1 179 ? 16.506 6.695 -1.962 1.00 79.62 179 SER A C 1
ATOM 1421 O O . SER A 1 179 ? 17.178 6.731 -0.938 1.00 79.62 179 SER A O 1
ATOM 1423 N N . HIS A 1 180 ? 16.785 5.867 -2.974 1.00 80.62 180 HIS A N 1
ATOM 1424 C CA . HIS A 1 180 ? 17.972 5.018 -3.050 1.00 80.62 180 HIS A CA 1
ATOM 1425 C C . HIS A 1 180 ? 18.967 5.615 -4.049 1.00 80.62 180 HIS A C 1
ATOM 1427 O O . HIS A 1 180 ? 18.594 5.874 -5.195 1.00 80.62 180 HIS A O 1
ATOM 1433 N N . ASP A 1 181 ? 20.226 5.780 -3.644 1.00 85.62 181 ASP A N 1
ATOM 1434 C CA . ASP A 1 181 ? 21.267 6.423 -4.461 1.00 85.62 181 ASP A CA 1
ATOM 1435 C C . ASP A 1 181 ? 21.471 5.728 -5.819 1.00 85.62 181 ASP A C 1
ATOM 1437 O O . ASP A 1 181 ? 21.561 6.395 -6.852 1.00 85.62 181 ASP A O 1
ATOM 1441 N N . ASP A 1 182 ? 21.443 4.391 -5.841 1.00 84.12 182 ASP A N 1
ATOM 1442 C CA . ASP A 1 182 ? 21.558 3.601 -7.076 1.00 84.12 182 ASP A CA 1
ATOM 1443 C C . ASP A 1 182 ? 20.414 3.911 -8.055 1.00 84.12 182 ASP A C 1
ATOM 1445 O O . ASP A 1 182 ? 20.627 4.087 -9.255 1.00 84.12 182 ASP A O 1
ATOM 1449 N N . ALA A 1 183 ? 19.190 4.049 -7.534 1.00 82.62 183 ALA A N 1
ATOM 1450 C CA . ALA A 1 183 ? 18.020 4.370 -8.342 1.00 82.62 183 ALA A CA 1
ATOM 1451 C C . ALA A 1 183 ? 18.066 5.810 -8.875 1.00 82.62 183 ALA A C 1
ATOM 1453 O O . ALA A 1 183 ? 17.595 6.057 -9.985 1.00 82.62 183 ALA A O 1
ATOM 1454 N N . GLN A 1 184 ? 18.647 6.755 -8.124 1.00 92.12 184 GLN A N 1
ATOM 1455 C CA . GLN A 1 184 ? 18.854 8.124 -8.607 1.00 92.12 184 GLN A CA 1
ATOM 1456 C C . GLN A 1 184 ? 19.824 8.162 -9.784 1.00 92.12 184 GLN A C 1
ATOM 1458 O O . GLN A 1 184 ? 19.555 8.842 -10.775 1.00 92.12 184 GLN A O 1
ATOM 1463 N N . TYR A 1 185 ? 20.942 7.439 -9.681 1.00 93.06 185 TYR A N 1
ATOM 1464 C CA . TYR A 1 185 ? 21.935 7.383 -10.748 1.00 93.06 185 TYR A CA 1
ATOM 1465 C C . TYR A 1 185 ? 21.346 6.782 -12.029 1.00 93.06 185 TYR A C 1
ATOM 1467 O O . TYR A 1 185 ? 21.422 7.401 -13.094 1.00 93.06 185 TYR A O 1
ATOM 1475 N N . ASP A 1 186 ? 20.691 5.625 -11.910 1.00 90.81 186 ASP A N 1
ATOM 1476 C CA . ASP A 1 186 ? 20.080 4.934 -13.044 1.00 90.81 186 ASP A CA 1
ATOM 1477 C C . ASP A 1 186 ? 18.981 5.772 -13.707 1.00 90.81 186 ASP A C 1
ATOM 1479 O O . ASP A 1 186 ? 18.937 5.892 -14.935 1.00 90.81 186 ASP A O 1
ATOM 1483 N N . GLU A 1 187 ? 18.090 6.383 -12.923 1.00 93.06 187 GLU A N 1
ATOM 1484 C CA . GLU A 1 187 ? 17.012 7.217 -13.458 1.00 93.06 187 GLU A CA 1
ATOM 1485 C C . GLU A 1 187 ? 17.560 8.470 -14.157 1.00 93.06 187 GLU A C 1
ATOM 1487 O O . GLU A 1 187 ? 17.062 8.866 -15.219 1.00 93.06 187 GLU A O 1
ATOM 1492 N N . TYR A 1 188 ? 18.622 9.068 -13.608 1.00 95.81 188 TYR A N 1
ATOM 1493 C CA . TYR A 1 188 ? 19.274 10.209 -14.235 1.00 95.81 188 TYR A CA 1
ATOM 1494 C C . TYR A 1 188 ? 19.866 9.843 -15.600 1.00 95.81 188 TYR A C 1
ATOM 1496 O O . TYR A 1 188 ? 19.542 10.483 -16.604 1.00 95.81 188 TYR A O 1
ATOM 1504 N N . GLU A 1 189 ? 20.700 8.800 -15.655 1.00 94.62 189 GLU A N 1
ATOM 1505 C CA . GLU A 1 189 ? 21.388 8.398 -16.887 1.00 94.62 189 GLU A CA 1
ATOM 1506 C C . GLU A 1 189 ? 20.413 7.896 -17.956 1.00 94.62 189 GLU A C 1
ATOM 1508 O O . GLU A 1 189 ? 20.591 8.166 -19.146 1.00 94.62 189 GLU A O 1
ATOM 1513 N N . THR A 1 190 ? 19.360 7.182 -17.556 1.00 91.50 190 THR A N 1
ATOM 1514 C CA . THR A 1 190 ? 18.439 6.563 -18.516 1.00 91.50 190 THR A CA 1
ATOM 1515 C C . THR A 1 190 ? 17.339 7.495 -18.998 1.00 91.50 190 THR A C 1
ATOM 1517 O O . THR A 1 190 ? 16.930 7.367 -20.150 1.00 91.50 190 THR A O 1
ATOM 1520 N N . ARG A 1 191 ? 16.869 8.441 -18.177 1.00 91.44 191 ARG A N 1
ATOM 1521 C CA . ARG A 1 191 ? 15.717 9.287 -18.526 1.00 91.44 191 ARG A CA 1
ATOM 1522 C C . ARG A 1 191 ? 16.042 10.768 -18.495 1.00 91.44 191 ARG A C 1
ATOM 1524 O O . ARG A 1 191 ? 15.926 11.426 -19.523 1.00 91.44 191 ARG A O 1
ATOM 1531 N N . MET A 1 192 ? 16.480 11.293 -17.355 1.00 94.31 192 MET A N 1
ATOM 1532 C CA . MET A 1 192 ? 16.614 12.746 -17.165 1.00 94.31 192 MET A CA 1
ATOM 1533 C C . MET A 1 192 ? 17.621 13.363 -18.136 1.00 94.31 192 MET A C 1
ATOM 1535 O O . MET A 1 192 ? 17.324 14.362 -18.790 1.00 94.31 192 MET A O 1
ATOM 1539 N N . ARG A 1 193 ? 18.769 12.704 -18.315 1.00 94.12 193 ARG A N 1
ATOM 1540 C CA . ARG A 1 193 ? 19.821 13.135 -19.238 1.00 94.12 193 ARG A CA 1
ATOM 1541 C C . ARG A 1 193 ? 19.353 13.207 -20.695 1.00 94.12 193 ARG A C 1
ATOM 1543 O O . ARG A 1 193 ? 19.798 14.085 -21.423 1.00 94.12 193 ARG A O 1
ATOM 1550 N N . HIS A 1 194 ? 18.461 12.311 -21.122 1.00 93.38 194 HIS A N 1
ATOM 1551 C CA . HIS A 1 194 ? 17.927 12.292 -22.493 1.00 93.38 194 HIS A CA 1
ATOM 1552 C C . HIS A 1 194 ? 16.927 13.423 -22.767 1.00 93.38 194 HIS A C 1
ATOM 1554 O O . HIS A 1 194 ? 16.593 13.673 -23.921 1.00 93.38 194 HIS A O 1
ATOM 1560 N N . HIS A 1 195 ? 16.458 14.098 -21.718 1.00 92.88 195 HIS A N 1
ATOM 1561 C CA . HIS A 1 195 ? 15.538 15.228 -21.795 1.00 92.88 195 HIS A CA 1
ATOM 1562 C C . HIS A 1 195 ? 16.201 16.551 -21.390 1.00 92.88 195 HIS A C 1
ATOM 1564 O O . HIS A 1 195 ? 15.521 17.451 -20.897 1.00 92.88 195 HIS A O 1
ATOM 1570 N N . ASP A 1 196 ? 17.523 16.648 -21.560 1.00 94.12 196 ASP A N 1
ATOM 1571 C CA . ASP A 1 196 ? 18.326 17.843 -21.274 1.00 94.12 196 ASP A CA 1
ATOM 1572 C C . ASP A 1 196 ? 18.203 18.363 -19.828 1.00 94.12 196 ASP A C 1
ATOM 1574 O O . ASP A 1 196 ? 18.491 19.525 -19.541 1.00 94.12 196 ASP A O 1
ATOM 1578 N N . VAL A 1 197 ? 17.805 17.499 -18.888 1.00 93.56 197 VAL A N 1
ATOM 1579 C CA . VAL A 1 197 ? 17.786 17.829 -17.461 1.00 93.56 197 VAL A CA 1
ATOM 1580 C C . VAL A 1 197 ? 19.194 17.644 -16.911 1.00 93.56 197 VAL A C 1
ATOM 1582 O O . VAL A 1 197 ? 19.746 16.542 -16.935 1.00 93.56 197 VAL A O 1
ATOM 1585 N N . SER A 1 198 ? 19.786 18.718 -16.394 1.00 96.00 198 SER A N 1
ATOM 1586 C CA . SER A 1 198 ? 21.122 18.659 -15.804 1.00 96.00 198 SER A CA 1
ATOM 1587 C C . SER A 1 198 ? 21.119 17.897 -14.475 1.00 96.00 198 SER A C 1
ATOM 1589 O O . SER A 1 198 ? 20.114 17.830 -13.762 1.00 96.00 198 SER A O 1
ATOM 1591 N N . ARG A 1 199 ? 22.276 17.344 -14.089 1.00 93.75 199 ARG A N 1
ATOM 1592 C CA . ARG A 1 199 ? 22.433 16.639 -12.804 1.00 93.75 199 ARG A CA 1
ATOM 1593 C C . ARG A 1 199 ? 22.104 17.532 -11.609 1.00 93.75 199 ARG A C 1
ATOM 1595 O O . ARG A 1 199 ? 21.556 17.061 -10.618 1.00 93.75 199 ARG A O 1
ATOM 1602 N N . GLU A 1 200 ? 22.404 18.822 -11.723 1.00 94.50 200 GLU A N 1
ATOM 1603 C CA . GLU A 1 200 ? 22.063 19.827 -10.721 1.00 94.50 200 GLU A CA 1
ATOM 1604 C C . GLU A 1 200 ? 20.549 20.062 -10.650 1.00 94.50 200 GLU A C 1
ATOM 1606 O O . GLU A 1 200 ? 19.984 20.035 -9.561 1.00 94.50 200 GLU A O 1
ATOM 1611 N N . GLN A 1 201 ? 19.866 20.209 -11.792 1.00 91.75 201 GLN A N 1
ATOM 1612 C CA . GLN A 1 201 ? 18.404 20.340 -11.832 1.00 91.75 201 GLN A CA 1
ATOM 1613 C C . GLN A 1 201 ? 17.711 19.119 -11.220 1.00 91.75 201 GLN A C 1
ATOM 1615 O O . GLN A 1 201 ? 16.776 19.274 -10.437 1.00 91.75 201 GLN A O 1
ATOM 1620 N N . PHE A 1 202 ? 18.195 17.914 -11.527 1.00 94.44 202 PHE A N 1
ATOM 1621 C CA . PHE A 1 202 ? 17.655 16.680 -10.963 1.00 94.44 202 PHE A CA 1
ATOM 1622 C C . PHE A 1 202 ? 17.901 16.568 -9.448 1.00 94.44 202 PHE A C 1
ATOM 1624 O O . PHE A 1 202 ? 16.984 16.242 -8.697 1.00 94.44 202 PHE A O 1
ATOM 1631 N N . SER A 1 203 ? 19.101 16.915 -8.975 1.00 92.69 203 SER A N 1
ATOM 1632 C CA . SER A 1 203 ? 19.416 16.959 -7.539 1.00 92.69 203 SER A CA 1
ATOM 1633 C C . SER A 1 203 ? 18.553 17.981 -6.787 1.00 92.69 203 SER A C 1
ATOM 1635 O O . SER A 1 203 ? 18.005 17.692 -5.719 1.00 92.69 203 SER A O 1
ATOM 1637 N N . ASN A 1 204 ? 18.360 19.163 -7.378 1.00 91.94 204 ASN A N 1
ATOM 1638 C CA . ASN A 1 204 ? 17.493 20.203 -6.833 1.00 91.94 204 ASN A CA 1
ATOM 1639 C C . ASN A 1 204 ? 16.032 19.745 -6.787 1.00 91.94 204 ASN A C 1
ATOM 1641 O O . ASN A 1 204 ? 15.346 20.026 -5.808 1.00 91.94 204 ASN A O 1
ATOM 1645 N N . LEU A 1 205 ? 15.564 18.996 -7.791 1.00 91.38 205 LEU A N 1
ATOM 1646 C CA . LEU A 1 205 ? 14.225 18.408 -7.796 1.00 91.38 205 LEU A CA 1
ATOM 1647 C C . LEU A 1 205 ? 14.032 17.450 -6.611 1.00 91.38 205 LEU A C 1
ATOM 1649 O O . LEU A 1 205 ? 13.083 17.620 -5.846 1.00 91.38 205 LEU A O 1
ATOM 1653 N N . ILE A 1 206 ? 14.952 16.498 -6.417 1.00 91.75 206 ILE A N 1
ATOM 1654 C CA . ILE A 1 206 ? 14.905 15.533 -5.302 1.00 91.75 206 ILE A CA 1
ATOM 1655 C C . ILE A 1 206 ? 14.946 16.266 -3.958 1.00 91.75 206 ILE A C 1
ATOM 1657 O O . ILE A 1 206 ? 14.129 16.002 -3.075 1.00 91.75 206 ILE A O 1
ATOM 1661 N N . SER A 1 207 ? 15.849 17.239 -3.824 1.00 90.06 207 SER A N 1
ATOM 1662 C CA . SER A 1 207 ? 15.990 18.042 -2.607 1.00 90.06 207 SER A CA 1
ATOM 1663 C C . SER A 1 207 ? 14.722 18.847 -2.317 1.00 90.06 207 SER A C 1
ATOM 1665 O O . SER A 1 207 ? 14.228 18.840 -1.191 1.00 90.06 207 SER A O 1
ATOM 1667 N N . SER A 1 208 ? 14.138 19.479 -3.339 1.00 88.06 208 SER A N 1
ATOM 1668 C CA . SER A 1 208 ? 12.895 20.241 -3.201 1.00 88.06 208 SER A CA 1
ATOM 1669 C C . SER A 1 208 ? 11.718 19.352 -2.796 1.00 88.06 208 SER A C 1
ATOM 1671 O O . SER A 1 208 ? 10.898 19.768 -1.978 1.00 88.06 208 SER A O 1
ATOM 1673 N N . PHE A 1 209 ? 11.666 18.108 -3.290 1.00 86.88 209 PHE A N 1
ATOM 1674 C CA . PHE A 1 209 ? 10.663 17.133 -2.873 1.00 86.88 209 PHE A CA 1
ATOM 1675 C C . PHE A 1 209 ? 10.841 16.719 -1.410 1.00 86.88 209 PHE A C 1
ATOM 1677 O O . PHE A 1 209 ? 9.875 16.721 -0.648 1.00 86.88 209 PHE A O 1
ATOM 1684 N N . ALA A 1 210 ? 12.071 16.395 -0.999 1.00 83.62 210 ALA A N 1
ATOM 1685 C CA . ALA A 1 210 ? 12.383 16.026 0.381 1.00 83.62 210 ALA A CA 1
ATOM 1686 C C . ALA A 1 210 ? 12.030 17.158 1.359 1.00 83.62 210 ALA A C 1
ATOM 1688 O O . ALA A 1 210 ? 11.434 16.917 2.413 1.00 83.62 210 ALA A O 1
ATOM 1689 N N . SER A 1 211 ? 12.321 18.407 0.981 1.00 82.69 211 SER A N 1
ATOM 1690 C CA . SER A 1 211 ? 11.901 19.592 1.731 1.00 82.69 211 SER A CA 1
ATOM 1691 C C . SER A 1 211 ? 10.379 19.762 1.752 1.00 82.69 211 SER A C 1
ATOM 1693 O O . SER A 1 211 ? 9.827 20.031 2.815 1.00 82.69 211 SER A O 1
ATOM 1695 N N . ALA A 1 212 ? 9.681 19.564 0.628 1.00 78.94 212 ALA A N 1
ATOM 1696 C CA . ALA A 1 212 ? 8.220 19.668 0.562 1.00 78.94 212 ALA A CA 1
ATOM 1697 C C . ALA A 1 212 ? 7.516 18.601 1.419 1.00 78.94 212 ALA A C 1
ATOM 1699 O O . ALA A 1 212 ? 6.550 18.906 2.116 1.00 78.94 212 ALA A O 1
ATOM 1700 N N . CYS A 1 213 ? 8.033 17.370 1.435 1.00 70.12 213 CYS A N 1
ATOM 1701 C CA . CYS A 1 213 ? 7.537 16.310 2.314 1.00 70.12 213 CYS A CA 1
ATOM 1702 C C . CYS A 1 213 ? 7.791 16.631 3.792 1.00 70.12 213 CYS A C 1
ATOM 1704 O O . CYS A 1 213 ? 6.906 16.427 4.622 1.00 70.12 213 CYS A O 1
ATOM 1706 N N . SER A 1 214 ? 8.962 17.200 4.104 1.00 66.38 214 SER A N 1
ATOM 1707 C CA . SER A 1 214 ? 9.307 17.628 5.466 1.00 66.38 214 SER A CA 1
ATOM 1708 C C . SER A 1 214 ? 8.418 18.780 5.957 1.00 66.38 214 SER A C 1
ATOM 1710 O O . SER A 1 214 ? 8.026 18.795 7.119 1.00 66.38 214 SER A O 1
ATOM 1712 N N . LEU A 1 215 ? 8.066 19.730 5.081 1.00 52.03 215 LEU A N 1
ATOM 1713 C CA . LEU A 1 215 ? 7.213 20.887 5.395 1.00 52.03 215 LEU A CA 1
ATOM 1714 C C . LEU A 1 215 ? 5.733 20.524 5.547 1.00 52.03 215 LEU A C 1
ATOM 1716 O O . LEU A 1 215 ? 5.048 21.096 6.390 1.00 52.03 215 LEU A O 1
ATOM 1720 N N . ASN A 1 216 ? 5.239 19.562 4.768 1.00 51.19 216 ASN A N 1
ATOM 1721 C CA . ASN A 1 216 ? 3.831 19.164 4.802 1.00 51.19 216 ASN A CA 1
ATOM 1722 C C . ASN A 1 216 ? 3.473 18.233 5.969 1.00 51.19 216 ASN A C 1
ATOM 1724 O O . ASN A 1 216 ? 2.381 17.668 5.968 1.00 51.19 216 ASN A O 1
ATOM 1728 N N . ASN A 1 217 ? 4.363 18.034 6.954 1.00 46.66 217 ASN A N 1
ATOM 1729 C CA . ASN A 1 217 ? 4.187 17.002 7.981 1.00 46.66 217 ASN A CA 1
ATOM 1730 C C . ASN A 1 217 ? 3.804 15.649 7.358 1.00 46.66 217 ASN A C 1
ATOM 1732 O O . ASN A 1 217 ? 3.164 14.819 8.007 1.00 46.66 217 ASN A O 1
ATOM 1736 N N . ILE A 1 218 ? 4.281 15.370 6.136 1.00 46.62 218 ILE A N 1
ATOM 1737 C CA . ILE A 1 218 ? 4.439 13.996 5.678 1.00 46.62 218 ILE A CA 1
ATOM 1738 C C . ILE A 1 218 ? 5.658 13.485 6.448 1.00 46.62 218 ILE A C 1
ATOM 1740 O O . ILE A 1 218 ? 6.702 13.155 5.893 1.00 46.62 218 ILE A O 1
ATOM 1744 N N . LYS A 1 219 ? 5.518 13.403 7.778 1.00 47.34 219 LYS A N 1
ATOM 1745 C CA . LYS A 1 219 ? 6.072 12.290 8.511 1.00 47.34 219 LYS A CA 1
ATOM 1746 C C . LYS A 1 219 ? 5.485 11.094 7.771 1.00 47.34 219 LYS A C 1
ATOM 1748 O O . LYS A 1 219 ? 4.384 10.641 8.070 1.00 47.34 219 LYS A O 1
ATOM 1753 N N . THR A 1 220 ? 6.203 10.581 6.769 1.00 44.09 220 THR A N 1
ATOM 1754 C CA . THR A 1 220 ? 6.336 9.136 6.650 1.00 44.09 220 THR A CA 1
ATOM 1755 C C . THR A 1 220 ? 6.576 8.720 8.075 1.00 44.09 220 THR A C 1
ATOM 1757 O O . THR A 1 220 ? 7.651 9.020 8.595 1.00 44.09 220 THR A O 1
ATOM 1760 N N . ILE A 1 221 ? 5.507 8.258 8.735 1.00 45.03 221 ILE A N 1
ATOM 1761 C CA . ILE A 1 221 ? 5.546 7.807 10.113 1.00 45.03 221 ILE A CA 1
ATOM 1762 C C . ILE A 1 221 ? 6.809 6.981 10.142 1.00 45.03 221 ILE A C 1
ATOM 1764 O O . ILE A 1 221 ? 6.936 6.063 9.321 1.00 45.03 221 ILE A O 1
ATOM 1768 N N . SER A 1 222 ? 7.800 7.459 10.902 1.00 43.66 222 SER A N 1
ATOM 1769 C CA . SER A 1 222 ? 9.097 6.809 10.933 1.00 43.66 222 SER A CA 1
ATOM 1770 C C . SER A 1 222 ? 8.791 5.329 11.087 1.00 43.66 222 SER A C 1
ATOM 1772 O O . SER A 1 222 ? 7.982 4.955 11.936 1.00 43.66 222 SER A O 1
ATOM 1774 N N . ASN A 1 223 ? 9.348 4.487 10.216 1.00 52.19 223 ASN A N 1
ATOM 1775 C CA . ASN A 1 223 ? 9.159 3.044 10.358 1.00 52.19 223 ASN A CA 1
ATOM 1776 C C . ASN A 1 223 ? 9.701 2.550 11.716 1.00 52.19 223 ASN A C 1
ATOM 1778 O O . ASN A 1 223 ? 9.519 1.384 12.058 1.00 52.19 223 ASN A O 1
ATOM 1782 N N . GLU A 1 224 ? 10.379 3.417 12.475 1.00 54.84 224 GLU A N 1
ATOM 1783 C CA . GLU A 1 224 ? 10.619 3.236 13.894 1.00 54.84 224 GLU A CA 1
ATOM 1784 C C . GLU A 1 224 ? 9.315 3.419 14.665 1.00 54.84 224 GLU A C 1
ATOM 1786 O O . GLU A 1 224 ? 8.783 4.522 14.831 1.00 54.84 224 GLU A O 1
ATOM 1791 N N . LEU A 1 225 ? 8.806 2.287 15.145 1.00 64.94 225 LEU A N 1
ATOM 1792 C CA . LEU A 1 225 ? 7.752 2.276 16.133 1.00 64.94 225 LEU A CA 1
ATOM 1793 C C . LEU A 1 225 ? 8.177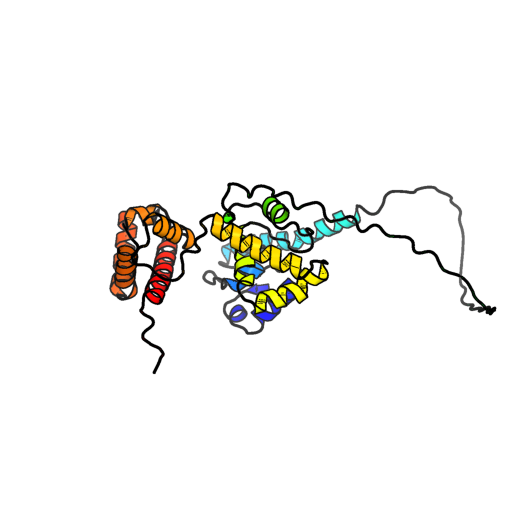 3.094 17.338 1.00 64.94 225 LEU A C 1
ATOM 1795 O O . LEU A 1 225 ? 9.135 2.748 18.026 1.00 64.94 225 LEU A O 1
ATOM 1799 N N . SER A 1 226 ? 7.396 4.125 17.621 1.00 72.31 226 SER A N 1
ATOM 1800 C CA . SER A 1 226 ? 7.417 4.743 18.925 1.00 72.31 226 SER A CA 1
ATOM 1801 C C . SER A 1 226 ? 6.132 4.359 19.640 1.00 72.31 226 SER A C 1
ATOM 1803 O O . SER A 1 226 ? 5.023 4.534 19.138 1.00 72.31 226 SER A O 1
ATOM 1805 N N . ASP A 1 227 ? 6.306 3.854 20.850 1.00 76.88 227 ASP A N 1
ATOM 1806 C CA . ASP A 1 227 ? 5.309 3.814 21.914 1.00 76.88 227 ASP A CA 1
ATOM 1807 C C . ASP A 1 227 ? 4.578 5.158 22.118 1.00 76.88 227 ASP A C 1
ATOM 1809 O O . ASP A 1 227 ? 3.483 5.177 22.675 1.00 76.88 227 ASP A O 1
ATOM 1813 N N . GLN A 1 228 ? 5.134 6.258 21.604 1.00 85.81 228 GLN A N 1
ATOM 1814 C CA . GLN A 1 228 ? 4.604 7.616 21.700 1.00 85.81 228 GLN A CA 1
ATOM 1815 C C . GLN A 1 228 ? 3.695 8.040 20.536 1.00 85.81 228 GLN A C 1
ATOM 1817 O O . GLN A 1 228 ? 3.382 9.228 20.451 1.00 85.81 228 GLN A O 1
ATOM 1822 N N . TRP A 1 229 ? 3.276 7.140 19.631 1.00 92.38 229 TRP A N 1
ATOM 1823 C CA . TRP A 1 229 ? 2.367 7.563 18.554 1.00 92.38 229 TRP A CA 1
ATOM 1824 C C . TRP A 1 229 ? 1.087 8.178 19.118 1.00 92.38 229 TRP A C 1
ATOM 1826 O O . TRP A 1 229 ? 0.428 7.577 19.971 1.00 92.38 229 TRP A O 1
ATOM 1836 N N . THR A 1 230 ? 0.714 9.350 18.606 1.00 93.94 230 THR A N 1
ATOM 1837 C CA . THR A 1 230 ? -0.547 10.005 18.976 1.00 93.94 230 THR A CA 1
ATOM 1838 C C . THR A 1 230 ? -1.740 9.372 18.256 1.00 93.94 230 THR A C 1
ATOM 1840 O O . THR A 1 230 ? -1.590 8.641 17.271 1.00 93.94 230 THR A O 1
ATOM 1843 N N . ARG A 1 231 ? -2.963 9.694 18.695 1.00 93.94 231 ARG A N 1
ATOM 1844 C CA . ARG A 1 231 ? -4.202 9.252 18.031 1.00 93.94 231 ARG A CA 1
ATOM 1845 C C . ARG A 1 231 ? -4.247 9.652 16.550 1.00 93.94 231 ARG A C 1
ATOM 1847 O O . ARG A 1 231 ? -4.752 8.899 15.720 1.00 93.94 231 ARG A O 1
ATOM 1854 N N . GLU A 1 232 ? -3.705 10.813 16.194 1.00 93.38 232 GLU A N 1
ATOM 1855 C CA . GLU A 1 232 ? -3.608 11.302 14.815 1.00 93.38 232 GLU A CA 1
ATOM 1856 C C . GLU A 1 232 ? -2.623 10.475 13.977 1.00 93.38 232 GLU A C 1
ATOM 1858 O O . GLU A 1 232 ? -2.903 10.171 12.814 1.00 93.38 232 GLU A O 1
ATOM 1863 N N . GLU A 1 233 ? -1.497 10.063 14.562 1.00 93.19 233 GLU A N 1
ATOM 1864 C CA . GLU A 1 233 ? -0.518 9.189 13.905 1.00 93.19 233 GLU A CA 1
ATOM 1865 C C . GLU A 1 233 ? -1.100 7.780 13.703 1.00 93.19 233 GLU A C 1
ATOM 1867 O O . GLU A 1 233 ? -0.994 7.221 12.610 1.00 93.19 233 GLU A O 1
ATOM 1872 N N . ILE A 1 234 ? -1.844 7.253 14.683 1.00 95.38 234 ILE A N 1
ATOM 1873 C CA . ILE A 1 234 ? -2.603 5.998 14.540 1.00 95.38 234 ILE A CA 1
ATOM 1874 C C . ILE A 1 234 ? -3.658 6.122 13.438 1.00 95.38 234 ILE A C 1
ATOM 1876 O O . ILE A 1 234 ? -3.764 5.247 12.580 1.00 95.38 234 ILE A O 1
ATOM 1880 N N . LYS A 1 235 ? -4.422 7.220 13.403 1.00 95.75 235 LYS A N 1
ATOM 1881 C CA . LYS A 1 235 ? -5.413 7.468 12.345 1.00 95.75 235 LYS A CA 1
ATOM 1882 C C . LYS A 1 235 ? -4.764 7.471 10.962 1.00 95.75 235 LYS A C 1
ATOM 1884 O O . LYS A 1 235 ? -5.297 6.875 10.026 1.00 95.75 235 LYS A O 1
ATOM 1889 N N . THR A 1 236 ? -3.602 8.103 10.848 1.00 92.81 236 THR A N 1
ATOM 1890 C CA . THR A 1 236 ? -2.818 8.136 9.611 1.00 92.81 236 THR A CA 1
ATOM 1891 C C . THR A 1 236 ? -2.350 6.730 9.227 1.00 92.81 236 THR A C 1
ATOM 1893 O O . THR A 1 236 ? -2.492 6.329 8.072 1.00 92.81 236 THR A O 1
ATOM 1896 N N . TRP A 1 237 ? -1.891 5.929 10.191 1.00 95.12 237 TRP A N 1
ATOM 1897 C CA . TRP A 1 237 ? -1.528 4.529 9.963 1.00 95.12 237 TRP A CA 1
ATOM 1898 C C . TRP A 1 237 ? -2.717 3.677 9.484 1.00 95.12 237 TRP A C 1
ATOM 1900 O O . TRP A 1 237 ? -2.565 2.876 8.558 1.00 95.12 237 TRP A O 1
ATOM 1910 N N . PHE A 1 238 ? -3.918 3.875 10.040 1.00 96.06 238 PHE A N 1
ATOM 1911 C CA . PHE A 1 238 ? -5.140 3.206 9.571 1.00 96.06 238 PHE A CA 1
ATOM 1912 C C . PHE A 1 238 ? -5.440 3.553 8.109 1.00 96.06 238 PHE A C 1
ATOM 1914 O O . PHE A 1 238 ? -5.674 2.659 7.296 1.00 96.06 238 PHE A O 1
ATOM 1921 N N . GLN A 1 239 ? -5.357 4.835 7.746 1.00 93.31 239 GLN A N 1
ATOM 1922 C CA . GLN A 1 239 ? -5.568 5.294 6.370 1.00 93.31 239 GLN A CA 1
ATOM 1923 C C . GLN A 1 239 ? -4.540 4.704 5.396 1.00 93.31 239 GLN A C 1
ATOM 1925 O O . GLN A 1 239 ? -4.910 4.257 4.308 1.00 93.31 239 GLN A O 1
ATOM 1930 N N . GLN A 1 240 ? -3.266 4.650 5.797 1.00 89.19 240 GLN A N 1
ATOM 1931 C CA . GLN A 1 240 ? -2.182 4.061 5.003 1.00 89.19 240 GLN A CA 1
ATOM 1932 C C . GLN A 1 240 ? -2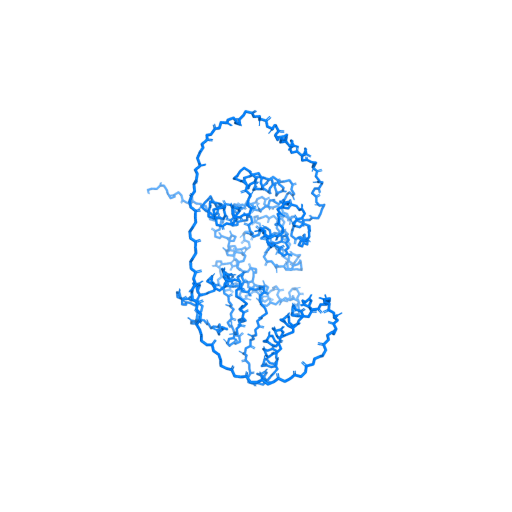.367 2.557 4.768 1.00 89.19 240 GLN A C 1
ATOM 1934 O O . GLN A 1 240 ? -1.998 2.056 3.710 1.00 89.19 240 GLN A O 1
ATOM 1939 N N . ASN A 1 241 ? -2.966 1.839 5.720 1.00 93.25 241 ASN A N 1
ATOM 1940 C CA . ASN A 1 241 ? -3.298 0.417 5.581 1.00 93.25 241 ASN A CA 1
ATOM 1941 C C . ASN A 1 241 ? -4.702 0.184 4.993 1.00 93.25 241 ASN A C 1
ATOM 1943 O O . ASN A 1 241 ? -5.189 -0.948 4.975 1.00 93.25 241 ASN A O 1
ATOM 1947 N N . HIS A 1 242 ? -5.348 1.240 4.487 1.00 92.44 242 HIS A N 1
ATOM 1948 C CA . HIS A 1 242 ? -6.692 1.207 3.912 1.00 92.44 242 HIS A CA 1
ATOM 1949 C C . HIS A 1 242 ? -7.749 0.624 4.862 1.00 92.44 242 HIS A C 1
ATOM 1951 O O . HIS A 1 242 ? -8.640 -0.102 4.426 1.00 92.44 242 HIS A O 1
ATOM 1957 N N . LEU A 1 243 ? -7.642 0.918 6.153 1.00 95.94 243 LEU A N 1
ATOM 1958 C CA . LEU A 1 243 ? -8.598 0.505 7.175 1.00 95.94 243 LEU A CA 1
ATOM 1959 C C . LEU A 1 243 ? -9.678 1.577 7.349 1.00 95.94 243 LEU A C 1
ATOM 1961 O O . LEU A 1 243 ? -9.404 2.773 7.207 1.00 95.94 243 LEU A O 1
ATOM 1965 N N . SER A 1 244 ? -10.911 1.165 7.639 1.00 95.88 244 SER A N 1
ATOM 1966 C CA . SER A 1 244 ? -12.026 2.091 7.824 1.00 95.88 244 SER A CA 1
ATOM 1967 C C . SER A 1 244 ? -11.903 2.894 9.120 1.00 95.88 244 SER A C 1
ATOM 1969 O O . SER A 1 244 ? -11.315 2.457 10.114 1.00 95.88 244 SER A O 1
ATOM 1971 N N . GLY A 1 245 ? -12.523 4.078 9.127 1.00 94.69 245 GLY A N 1
ATOM 1972 C CA . GLY A 1 245 ? -12.678 4.880 10.343 1.00 94.69 245 GLY A CA 1
ATOM 1973 C C . GLY A 1 245 ? -13.512 4.166 11.411 1.00 94.69 245 GLY A C 1
ATOM 1974 O O . GLY A 1 245 ? -13.159 4.216 12.580 1.00 94.69 245 GLY A O 1
ATOM 1975 N N . ASN A 1 246 ? -14.535 3.404 11.009 1.00 95.56 246 ASN A N 1
ATOM 1976 C CA . ASN A 1 246 ? -15.368 2.632 11.937 1.00 95.56 246 ASN A CA 1
ATOM 1977 C C . ASN A 1 246 ? -14.545 1.613 12.733 1.00 95.56 246 ASN A C 1
ATOM 1979 O O . ASN A 1 246 ? -14.784 1.421 13.925 1.00 95.56 246 ASN A O 1
ATOM 1983 N N . LEU A 1 247 ? -13.566 0.966 12.091 1.00 96.56 247 LEU A N 1
ATOM 1984 C CA . LEU A 1 247 ? -12.657 0.043 12.763 1.00 96.56 247 LEU A CA 1
ATOM 1985 C C . LEU A 1 247 ? -11.756 0.770 13.769 1.00 96.56 247 LEU A C 1
ATOM 1987 O O . LEU A 1 247 ? -11.584 0.281 14.885 1.00 96.56 247 LEU A O 1
ATOM 1991 N N . LEU A 1 248 ? -11.228 1.942 13.400 1.00 97.06 248 LEU A N 1
ATOM 1992 C CA . LEU A 1 248 ? -10.444 2.789 14.302 1.00 97.06 248 LEU A CA 1
ATOM 1993 C C . LEU A 1 248 ? -11.262 3.200 15.533 1.00 97.06 248 LEU A C 1
ATOM 1995 O O . LEU A 1 248 ? -10.807 3.007 16.657 1.00 97.06 248 LEU A O 1
ATOM 1999 N N . ASP A 1 249 ? -12.480 3.697 15.325 1.00 96.25 249 ASP A N 1
ATOM 2000 C CA . ASP A 1 249 ? -13.380 4.132 16.399 1.00 96.25 249 ASP A CA 1
ATOM 2001 C C . ASP A 1 249 ? -13.826 2.955 17.282 1.00 96.25 249 ASP A C 1
ATOM 2003 O O . ASP A 1 249 ? -14.029 3.096 18.484 1.00 96.25 249 ASP A O 1
ATOM 2007 N N . THR A 1 250 ? -13.942 1.760 16.699 1.00 97.19 250 THR A N 1
ATOM 2008 C CA . THR A 1 250 ? -14.305 0.534 17.421 1.00 97.19 250 THR A CA 1
ATOM 2009 C C . THR A 1 250 ? -13.194 0.044 18.345 1.00 97.19 250 THR A C 1
ATOM 2011 O O . THR A 1 250 ? -13.489 -0.518 19.410 1.00 97.19 250 THR A O 1
ATOM 2014 N N . LEU A 1 251 ? -11.943 0.192 17.912 1.00 96.69 251 LEU A N 1
ATOM 2015 C CA . LEU A 1 251 ? -10.756 -0.211 18.660 1.00 96.69 251 LEU A CA 1
ATOM 2016 C C . LEU A 1 251 ? -10.326 0.854 19.681 1.00 96.69 251 LEU A C 1
ATOM 2018 O O . LEU A 1 251 ? -9.813 0.479 20.730 1.00 96.69 251 LEU A O 1
ATOM 2022 N N . ASP A 1 252 ? -10.589 2.134 19.392 1.00 96.81 252 ASP A N 1
ATOM 2023 C CA . ASP A 1 252 ? -10.393 3.307 20.262 1.00 96.81 252 ASP A CA 1
ATOM 2024 C C . ASP A 1 252 ? -9.019 3.359 20.950 1.00 96.81 252 ASP A C 1
ATOM 2026 O O . ASP A 1 252 ? -8.901 3.574 22.155 1.00 96.81 252 ASP A O 1
ATOM 2030 N N . PHE A 1 253 ? -7.955 3.143 20.173 1.00 96.06 253 PHE A N 1
ATOM 2031 C CA . PHE A 1 253 ? -6.591 3.262 20.683 1.00 96.06 253 PHE A CA 1
ATOM 2032 C C . PHE A 1 253 ? -6.272 4.712 21.062 1.00 96.06 253 PHE A C 1
ATOM 2034 O O . PHE A 1 253 ? -6.457 5.634 20.262 1.00 96.06 253 PHE A O 1
ATOM 2041 N N . ILE A 1 254 ? -5.750 4.897 22.272 1.00 92.81 254 ILE A N 1
ATOM 2042 C CA . ILE A 1 254 ? -5.328 6.204 22.789 1.00 92.81 254 ILE A CA 1
ATOM 2043 C C . ILE A 1 254 ? -3.945 6.576 22.240 1.00 92.81 254 ILE A C 1
ATOM 2045 O O . ILE A 1 254 ? -3.725 7.723 21.853 1.00 92.81 254 ILE A O 1
ATOM 2049 N N . ASP A 1 255 ? -3.036 5.602 22.186 1.00 93.81 255 ASP A N 1
ATOM 2050 C CA . ASP A 1 255 ? -1.634 5.790 21.815 1.00 93.81 255 ASP A CA 1
ATOM 2051 C C . ASP A 1 255 ? -1.036 4.559 21.102 1.00 93.81 255 ASP A C 1
ATOM 2053 O O . ASP A 1 255 ? -1.661 3.495 20.980 1.00 93.81 255 ASP A O 1
ATOM 2057 N N . GLY A 1 256 ? 0.185 4.727 20.586 1.00 92.94 256 GLY A N 1
ATOM 2058 C CA . GLY A 1 256 ? 0.924 3.683 19.878 1.00 92.94 256 GLY A CA 1
ATOM 2059 C C . GLY A 1 256 ? 1.160 2.432 20.718 1.00 92.94 256 GLY A C 1
ATOM 2060 O O . GLY A 1 256 ? 1.070 1.320 20.196 1.00 92.94 256 GLY A O 1
ATOM 2061 N N . SER A 1 257 ? 1.398 2.587 22.022 1.00 92.31 257 SER A N 1
ATOM 2062 C CA . SER A 1 257 ? 1.636 1.461 22.929 1.00 92.31 257 SER A CA 1
ATOM 2063 C C . SER A 1 257 ? 0.438 0.502 22.985 1.00 92.31 257 SER A C 1
ATOM 2065 O O . SER A 1 257 ? 0.617 -0.721 22.938 1.00 92.31 257 SER A O 1
ATOM 2067 N N . GLN A 1 258 ? -0.791 1.034 22.984 1.00 95.19 258 GLN A N 1
ATOM 2068 C CA . GLN A 1 258 ? -2.014 0.229 22.960 1.00 95.19 258 GLN A CA 1
ATOM 2069 C C . GLN A 1 258 ? -2.181 -0.518 21.637 1.00 95.19 258 GLN A C 1
ATOM 2071 O O . GLN A 1 258 ? -2.479 -1.715 21.647 1.00 95.19 258 GLN A O 1
ATOM 2076 N N . LEU A 1 259 ? -1.940 0.155 20.507 1.00 95.81 259 LEU A N 1
ATOM 2077 C CA . LEU A 1 259 ? -1.993 -0.463 19.179 1.00 95.81 259 LEU A CA 1
ATOM 2078 C C . LEU A 1 259 ? -0.975 -1.608 19.054 1.00 95.81 259 LEU A C 1
ATOM 2080 O O . LEU A 1 259 ? -1.305 -2.681 18.545 1.00 95.81 259 LEU A O 1
ATOM 2084 N N . ILE A 1 260 ? 0.250 -1.405 19.547 1.00 94.00 260 ILE A N 1
ATOM 2085 C CA . ILE A 1 260 ? 1.319 -2.414 19.535 1.00 94.00 260 ILE A CA 1
ATOM 2086 C C . ILE A 1 260 ? 0.946 -3.605 20.401 1.00 94.00 260 ILE A C 1
ATOM 2088 O O . ILE A 1 260 ? 1.034 -4.743 19.944 1.00 94.00 260 ILE A O 1
ATOM 2092 N N . THR A 1 261 ? 0.504 -3.347 21.632 1.00 93.06 261 THR A N 1
ATOM 2093 C CA . THR A 1 261 ? 0.097 -4.391 22.578 1.00 93.06 261 THR A CA 1
ATOM 2094 C C . THR A 1 261 ? -1.040 -5.224 21.993 1.00 93.06 261 THR A C 1
ATOM 2096 O O . THR A 1 261 ? -0.990 -6.454 22.006 1.00 93.06 261 THR A O 1
ATOM 2099 N N . TYR A 1 262 ? -2.036 -4.563 21.401 1.00 96.50 262 TYR A N 1
ATOM 2100 C CA . TYR A 1 262 ? -3.118 -5.224 20.682 1.00 96.50 262 TYR A CA 1
ATOM 2101 C C . TYR A 1 262 ? -2.593 -6.068 19.511 1.00 96.50 262 TYR A C 1
ATOM 2103 O O . TYR A 1 262 ? -2.938 -7.244 19.391 1.00 96.50 262 TYR A O 1
ATOM 2111 N N . GLY A 1 263 ? -1.697 -5.511 18.693 1.00 95.06 263 GLY A N 1
ATOM 2112 C CA . GLY A 1 263 ? -1.040 -6.228 17.604 1.00 95.06 263 GLY A CA 1
ATOM 2113 C C . GLY A 1 263 ? -0.309 -7.480 18.079 1.00 95.06 263 GLY A C 1
ATOM 2114 O O . GLY A 1 263 ? -0.509 -8.550 17.513 1.00 95.06 263 GLY A O 1
ATOM 2115 N N . GLN A 1 264 ? 0.489 -7.384 19.143 1.00 93.12 264 GLN A N 1
ATOM 2116 C CA . GLN A 1 264 ? 1.215 -8.515 19.723 1.00 93.12 264 GLN A CA 1
ATOM 2117 C C . GLN A 1 264 ? 0.258 -9.599 20.230 1.00 93.12 264 GLN A C 1
ATOM 2119 O O . GLN A 1 264 ? 0.487 -10.782 19.977 1.00 93.12 264 GLN A O 1
ATOM 2124 N N . LEU A 1 265 ? -0.830 -9.211 20.899 1.00 94.19 265 LEU A N 1
ATOM 2125 C CA . LEU A 1 265 ? -1.840 -10.142 21.406 1.00 94.19 265 LEU A CA 1
ATOM 2126 C C . LEU A 1 265 ? -2.527 -10.922 20.281 1.00 94.19 265 LEU A C 1
ATOM 2128 O O . LEU A 1 265 ? -2.671 -12.141 20.389 1.00 94.19 265 LEU A O 1
ATOM 2132 N N . VAL A 1 266 ? -2.946 -10.231 19.217 1.00 95.56 266 VAL A N 1
ATOM 2133 C CA . VAL A 1 266 ? -3.668 -10.840 18.089 1.00 95.56 266 VAL A CA 1
ATOM 2134 C C . VAL A 1 266 ? -2.724 -11.656 17.204 1.00 95.56 266 VAL A C 1
ATOM 2136 O O . VAL A 1 266 ? -3.029 -12.792 16.859 1.00 95.56 266 VAL A O 1
ATOM 2139 N N . VAL A 1 267 ? -1.554 -11.113 16.855 1.00 95.00 267 VAL A N 1
ATOM 2140 C CA . VAL A 1 267 ? -0.618 -11.750 15.913 1.00 95.00 267 VAL A CA 1
ATOM 2141 C C . VAL A 1 267 ? 0.061 -12.983 16.509 1.00 95.00 267 VAL A C 1
ATOM 2143 O O . VAL A 1 267 ? 0.267 -13.958 15.789 1.00 95.00 267 VAL A O 1
ATOM 2146 N N . ASN A 1 268 ? 0.397 -12.973 17.804 1.00 92.81 268 ASN A N 1
ATOM 2147 C CA . ASN A 1 268 ? 1.112 -14.088 18.435 1.00 92.81 268 ASN A CA 1
ATOM 2148 C C . ASN A 1 268 ? 0.188 -15.223 18.907 1.00 92.81 268 ASN A C 1
ATOM 2150 O O . ASN A 1 268 ? 0.684 -16.255 19.355 1.00 92.81 268 ASN A O 1
ATOM 2154 N N . SER A 1 269 ? -1.135 -15.057 18.807 1.00 94.25 269 SER A N 1
ATOM 2155 C CA . SER A 1 269 ? -2.116 -16.038 19.282 1.00 94.25 269 SER A CA 1
ATOM 2156 C C . SER A 1 269 ? -3.041 -16.471 18.140 1.00 94.25 269 SER A C 1
ATOM 2158 O O . SER A 1 269 ? -4.094 -15.864 17.962 1.00 94.25 269 SER A O 1
ATOM 2160 N N . PRO A 1 270 ? -2.707 -17.529 17.374 1.00 88.94 270 PRO A N 1
ATOM 2161 C CA . PRO A 1 270 ? -3.513 -17.963 16.229 1.00 88.94 270 PRO A CA 1
ATOM 2162 C C . PRO A 1 270 ? -4.985 -18.221 16.566 1.00 88.94 270 PRO 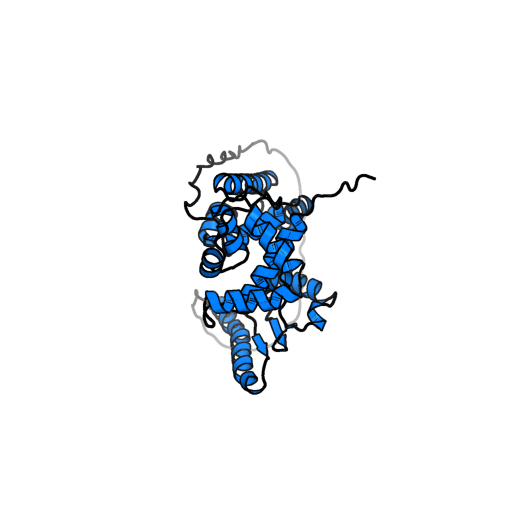A C 1
ATOM 2164 O O . PRO A 1 270 ? -5.857 -17.839 15.797 1.00 88.94 270 PRO A O 1
ATOM 2167 N N . SER A 1 271 ? -5.271 -18.787 17.744 1.00 90.19 271 SER A N 1
ATOM 2168 C CA . SER A 1 271 ? -6.646 -19.029 18.204 1.00 90.19 271 SER A CA 1
ATOM 2169 C C . SER A 1 271 ? -7.453 -17.746 18.413 1.00 90.19 271 SER A C 1
ATOM 2171 O O . SER A 1 271 ? -8.669 -17.763 18.281 1.00 90.19 271 SER A O 1
ATOM 2173 N N . ARG A 1 272 ? -6.789 -16.620 18.709 1.00 92.38 272 ARG A N 1
ATOM 2174 C CA . ARG A 1 272 ? -7.453 -15.324 18.881 1.00 92.38 272 ARG A CA 1
ATOM 2175 C C . ARG A 1 272 ? -7.806 -14.660 17.563 1.00 92.38 272 ARG A C 1
ATOM 2177 O O . ARG A 1 272 ? -8.603 -13.735 17.577 1.00 92.38 272 ARG A O 1
ATOM 2184 N N . ILE A 1 273 ? -7.214 -15.077 16.445 1.00 93.31 273 ILE A N 1
ATOM 2185 C CA . ILE A 1 273 ? -7.469 -14.437 15.152 1.00 93.31 273 ILE A CA 1
ATOM 2186 C C . ILE A 1 273 ? -8.947 -14.606 14.772 1.00 93.31 273 ILE A C 1
ATOM 2188 O O . ILE A 1 273 ? -9.620 -13.625 14.464 1.00 93.31 273 ILE A O 1
ATOM 2192 N N . ASP A 1 274 ? -9.476 -15.824 14.872 1.00 92.62 274 ASP A N 1
ATOM 2193 C CA . ASP A 1 274 ? -10.875 -16.095 14.527 1.00 92.62 274 ASP A CA 1
ATOM 2194 C C . ASP A 1 274 ? -11.841 -15.449 15.537 1.00 92.62 274 ASP A C 1
ATOM 2196 O O . ASP A 1 274 ? -12.804 -14.787 15.148 1.00 92.62 274 ASP A O 1
ATOM 2200 N N . GLU A 1 275 ? -11.535 -15.546 16.837 1.00 95.94 275 GLU A N 1
ATOM 2201 C CA . GLU A 1 275 ? -12.327 -14.916 17.906 1.00 95.94 275 GLU A CA 1
ATOM 2202 C C . GLU A 1 275 ? -12.405 -13.390 17.746 1.00 95.94 275 GLU A C 1
ATOM 2204 O O . GLU A 1 275 ? -13.461 -12.778 17.926 1.00 95.94 275 GLU A O 1
ATOM 2209 N N . GLU A 1 276 ? -11.285 -12.764 17.391 1.00 97.12 276 GLU A N 1
ATOM 2210 C CA . GLU A 1 276 ? -11.184 -11.320 17.238 1.00 97.12 276 GLU A CA 1
ATOM 2211 C C . GLU A 1 276 ? -11.882 -10.837 15.964 1.00 97.12 276 GLU A C 1
ATOM 2213 O O . GLU A 1 276 ? -12.530 -9.786 15.980 1.00 97.12 276 GLU A O 1
ATOM 2218 N N . TYR A 1 277 ? -11.818 -11.617 14.880 1.00 96.31 277 TYR A N 1
ATOM 2219 C CA . TYR A 1 277 ? -12.617 -11.362 13.685 1.00 96.31 277 TYR A CA 1
ATOM 2220 C C . TYR A 1 277 ? -14.110 -11.338 14.017 1.00 96.31 277 TYR A C 1
ATOM 2222 O O . TYR A 1 277 ? -14.795 -10.360 13.703 1.00 96.31 277 TYR A O 1
ATOM 2230 N N . ASP A 1 278 ? -14.609 -12.370 14.699 1.00 96.00 278 ASP A N 1
ATOM 2231 C CA . ASP A 1 278 ? -16.017 -12.460 15.078 1.00 96.00 278 ASP A CA 1
ATOM 2232 C C . ASP A 1 278 ? -16.420 -11.330 16.034 1.00 96.00 278 ASP A C 1
ATOM 2234 O O . ASP A 1 278 ? -17.485 -10.723 15.870 1.00 96.00 278 ASP A O 1
ATOM 2238 N N . ARG A 1 279 ? -15.556 -10.974 16.994 1.00 97.25 279 ARG A N 1
ATOM 2239 C CA . ARG A 1 279 ? -15.769 -9.839 17.905 1.00 97.25 279 ARG A CA 1
ATOM 2240 C C . ARG A 1 279 ? -15.944 -8.528 17.140 1.00 97.25 279 ARG A C 1
ATOM 2242 O O . ARG A 1 279 ? -16.920 -7.810 17.373 1.00 97.25 279 ARG A O 1
ATOM 2249 N N . LEU A 1 280 ? -15.018 -8.210 16.234 1.00 97.00 280 LEU A N 1
ATOM 2250 C CA . LEU A 1 280 ? -15.044 -6.970 15.455 1.00 97.00 280 LEU A CA 1
ATOM 2251 C C . LEU A 1 280 ? -16.223 -6.938 14.484 1.00 97.00 280 LEU A C 1
ATOM 2253 O O . LEU A 1 280 ? -16.924 -5.930 14.405 1.00 97.00 280 LEU A O 1
ATOM 2257 N N . LYS A 1 281 ? -16.513 -8.062 13.825 1.00 96.50 281 LYS A N 1
ATOM 2258 C CA . LYS A 1 281 ? -17.666 -8.213 12.934 1.00 96.50 281 LYS A CA 1
ATOM 2259 C C . LYS A 1 281 ? -18.989 -7.982 13.653 1.00 96.50 281 LYS A C 1
ATOM 2261 O O . LYS A 1 281 ? -19.867 -7.303 13.124 1.00 96.50 281 LYS A O 1
ATOM 2266 N N . ASN A 1 282 ? -19.131 -8.513 14.866 1.00 96.31 282 ASN A N 1
ATOM 2267 C CA . ASN A 1 282 ? -20.330 -8.315 15.675 1.00 96.31 282 ASN A CA 1
ATOM 2268 C C . ASN A 1 282 ? -20.456 -6.873 16.189 1.00 96.31 282 ASN A C 1
ATOM 2270 O O . ASN A 1 282 ? -21.574 -6.375 16.298 1.00 96.31 282 ASN A O 1
ATOM 2274 N N . LYS A 1 283 ? -19.338 -6.194 16.482 1.00 96.75 283 LYS A N 1
ATOM 2275 C CA . LYS A 1 283 ? -19.341 -4.820 17.009 1.00 96.75 283 LYS A CA 1
ATOM 2276 C C . LYS A 1 283 ? -19.561 -3.755 15.925 1.00 96.75 283 LYS A C 1
ATOM 2278 O O . LYS A 1 283 ? -20.284 -2.797 16.174 1.00 96.75 283 LYS A O 1
ATOM 2283 N N . ILE A 1 284 ? -18.965 -3.923 14.744 1.00 95.31 284 ILE A N 1
ATOM 2284 C CA . ILE A 1 284 ? -19.081 -2.978 13.614 1.00 95.31 284 ILE A CA 1
ATOM 2285 C C . ILE A 1 284 ? -20.354 -3.242 12.798 1.00 95.31 284 ILE A C 1
ATOM 2287 O O . ILE A 1 284 ? -20.950 -2.318 12.250 1.00 95.31 284 ILE A O 1
ATOM 2291 N N . GLY A 1 285 ? -20.794 -4.500 12.744 1.00 93.56 285 GLY A N 1
ATOM 2292 C CA . GLY A 1 285 ? -21.930 -4.944 11.947 1.00 93.56 285 GLY A CA 1
ATOM 2293 C C . GLY A 1 285 ? -21.487 -5.791 10.756 1.00 93.56 285 GLY A C 1
ATOM 2294 O O . GLY A 1 285 ? -20.509 -5.487 10.070 1.00 93.56 285 GLY A O 1
ATOM 2295 N N . LYS A 1 286 ? -22.241 -6.867 10.496 1.00 85.75 286 LYS A N 1
ATOM 2296 C CA . LYS A 1 286 ? -21.915 -7.886 9.482 1.00 85.75 286 LYS A CA 1
ATOM 2297 C C . LYS A 1 286 ? -21.772 -7.324 8.067 1.00 85.75 286 LYS A C 1
ATOM 2299 O O . LYS A 1 286 ? -20.978 -7.861 7.302 1.00 85.75 286 LYS A O 1
ATOM 2304 N N . ASP A 1 287 ? -22.514 -6.267 7.754 1.00 87.38 287 ASP A N 1
ATOM 2305 C CA . ASP A 1 287 ? -22.542 -5.663 6.418 1.00 87.38 287 ASP A CA 1
ATOM 2306 C C . ASP A 1 287 ? -21.448 -4.608 6.217 1.00 87.38 287 ASP A C 1
ATOM 2308 O O . ASP A 1 287 ? -21.196 -4.193 5.091 1.00 87.38 287 ASP A O 1
ATOM 2312 N N . LEU A 1 288 ? -20.805 -4.170 7.304 1.00 86.56 288 LEU A N 1
ATOM 2313 C CA . LEU A 1 288 ? -19.821 -3.089 7.293 1.00 86.56 288 LEU A CA 1
ATOM 2314 C C . LEU A 1 288 ? -18.390 -3.584 7.514 1.00 86.56 288 LEU A C 1
ATOM 2316 O O . LEU A 1 288 ? -17.457 -2.876 7.148 1.00 86.56 288 LEU A O 1
ATOM 2320 N N . PHE A 1 289 ? -18.210 -4.771 8.104 1.00 93.94 289 PHE A N 1
ATOM 2321 C CA . PHE A 1 289 ? -16.891 -5.333 8.385 1.00 93.94 289 PHE A CA 1
ATOM 2322 C C . PHE A 1 289 ? -16.626 -6.605 7.586 1.00 93.94 289 PHE A C 1
ATOM 2324 O O . PHE A 1 289 ? -17.133 -7.694 7.882 1.00 93.94 289 PHE A O 1
ATOM 2331 N N . HIS A 1 290 ? -15.803 -6.456 6.556 1.00 92.56 290 HIS A N 1
ATOM 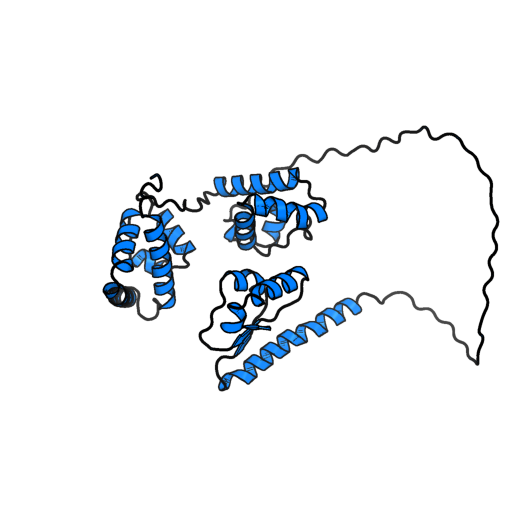2332 C CA . HIS A 1 290 ? -15.489 -7.517 5.613 1.00 92.56 290 HIS A CA 1
ATOM 2333 C C . HIS A 1 290 ? -14.188 -8.248 5.980 1.00 92.56 290 HIS A C 1
ATOM 2335 O O . HIS A 1 290 ? -13.300 -7.723 6.654 1.00 92.56 290 HIS A O 1
ATOM 2341 N N . LEU A 1 291 ? -14.069 -9.504 5.534 1.00 92.31 291 LEU A N 1
ATOM 2342 C CA . LEU A 1 291 ? -12.898 -10.348 5.810 1.00 92.31 291 LEU A CA 1
ATOM 2343 C C . LEU A 1 291 ? -11.599 -9.766 5.222 1.00 92.31 291 LEU A C 1
ATOM 2345 O O . LEU A 1 291 ? -10.524 -9.945 5.790 1.00 92.31 291 LEU A O 1
ATOM 2349 N N . ASP A 1 292 ? -11.686 -9.047 4.104 1.00 92.94 292 ASP A N 1
ATOM 2350 C CA . ASP A 1 292 ? -10.548 -8.399 3.450 1.00 92.94 292 ASP A CA 1
ATOM 2351 C C . ASP A 1 292 ? -9.993 -7.219 4.266 1.00 92.94 292 ASP A C 1
ATOM 2353 O O . ASP A 1 292 ? -8.782 -7.005 4.304 1.00 92.94 292 ASP A O 1
ATOM 2357 N N . GLU A 1 293 ? -10.855 -6.457 4.937 1.00 94.19 293 GLU A N 1
ATOM 2358 C CA . GLU A 1 293 ? -10.461 -5.390 5.853 1.00 94.19 293 GLU A CA 1
ATOM 2359 C C . GLU A 1 293 ? -9.757 -5.966 7.083 1.00 94.19 293 GLU A C 1
ATOM 2361 O O . GLU A 1 293 ? -8.696 -5.478 7.475 1.00 94.19 293 GLU A O 1
ATOM 2366 N N . TYR A 1 294 ? -10.273 -7.068 7.635 1.00 96.88 294 TYR A N 1
ATOM 2367 C CA . TYR A 1 294 ? -9.603 -7.761 8.731 1.00 96.88 294 TYR A CA 1
ATOM 2368 C C . TYR A 1 294 ? -8.240 -8.334 8.313 1.00 96.88 294 TYR A C 1
ATOM 2370 O O . TYR A 1 294 ? -7.255 -8.187 9.036 1.00 96.88 294 TYR A O 1
ATOM 2378 N N . ALA A 1 295 ? -8.135 -8.912 7.114 1.00 94.69 295 ALA A N 1
ATOM 2379 C CA . ALA A 1 295 ? -6.858 -9.378 6.576 1.00 94.69 295 ALA A CA 1
ATOM 2380 C C . ALA A 1 295 ? -5.843 -8.229 6.410 1.00 94.69 295 ALA A C 1
ATOM 2382 O O . ALA A 1 295 ? -4.661 -8.394 6.724 1.00 94.69 295 ALA A O 1
ATOM 2383 N N . ARG A 1 296 ? -6.298 -7.048 5.964 1.00 95.94 296 ARG A N 1
ATOM 2384 C CA . ARG A 1 296 ? -5.474 -5.829 5.903 1.00 95.94 296 ARG A CA 1
ATOM 2385 C C . ARG A 1 296 ? -5.023 -5.381 7.291 1.00 95.94 296 ARG A C 1
ATOM 2387 O O . ARG A 1 296 ? -3.836 -5.101 7.458 1.00 95.94 296 ARG A O 1
ATOM 2394 N N . LEU A 1 297 ? -5.916 -5.397 8.285 1.00 97.12 297 LEU A N 1
ATOM 2395 C CA . LEU A 1 297 ? -5.576 -5.092 9.678 1.00 97.12 297 LEU A CA 1
ATOM 2396 C C . LEU A 1 297 ? -4.489 -6.048 10.181 1.00 97.12 297 LEU A C 1
ATOM 2398 O O . LEU A 1 297 ? -3.454 -5.592 10.658 1.00 97.12 297 LEU A O 1
ATOM 2402 N N . LEU A 1 298 ? -4.675 -7.362 10.023 1.00 97.19 298 LEU A N 1
ATOM 2403 C CA . LEU A 1 298 ? -3.697 -8.367 10.450 1.00 97.19 298 LEU A CA 1
ATOM 2404 C C . LEU A 1 298 ? -2.335 -8.178 9.781 1.00 97.19 298 LEU A C 1
ATOM 2406 O O . LEU A 1 298 ? -1.305 -8.278 10.446 1.00 97.19 298 LEU A O 1
ATOM 2410 N N . ASN A 1 299 ? -2.307 -7.898 8.478 1.00 94.94 299 ASN A N 1
ATOM 2411 C CA . ASN A 1 299 ? -1.060 -7.637 7.763 1.00 94.94 299 ASN A CA 1
ATOM 2412 C C . ASN A 1 299 ? -0.374 -6.360 8.260 1.00 94.94 299 ASN A C 1
ATOM 2414 O O . ASN A 1 299 ? 0.845 -6.365 8.446 1.00 94.94 299 ASN A O 1
ATOM 2418 N N . GLY A 1 300 ? -1.141 -5.297 8.517 1.00 95.38 300 GLY A N 1
ATOM 2419 C CA . GLY A 1 300 ? -0.639 -4.076 9.143 1.00 95.38 300 GLY A CA 1
ATOM 2420 C C . GLY A 1 300 ? -0.029 -4.363 10.514 1.00 95.38 300 GLY A C 1
ATOM 2421 O O . GLY A 1 300 ? 1.128 -4.022 10.760 1.00 95.38 300 GLY A O 1
ATOM 2422 N N . LEU A 1 301 ? -0.760 -5.063 11.385 1.00 95.56 301 LEU A N 1
ATOM 2423 C CA . LEU A 1 301 ? -0.304 -5.413 12.731 1.00 95.56 301 LEU A CA 1
ATOM 2424 C C . LEU A 1 301 ? 0.938 -6.311 12.708 1.00 95.56 301 LEU A C 1
ATOM 2426 O O . LEU A 1 301 ? 1.858 -6.083 13.482 1.00 95.56 301 LEU A O 1
ATOM 2430 N N . LYS A 1 302 ? 1.028 -7.291 11.799 1.00 94.69 302 LYS A N 1
ATOM 2431 C CA . LYS A 1 302 ? 2.229 -8.135 11.644 1.00 94.69 302 LYS A CA 1
ATOM 2432 C C . LYS A 1 302 ? 3.468 -7.311 11.310 1.00 94.69 302 LYS A C 1
ATOM 2434 O O . LYS A 1 302 ? 4.530 -7.545 11.893 1.00 94.69 302 LYS A O 1
ATOM 2439 N N . LYS A 1 303 ? 3.339 -6.349 10.389 1.00 93.50 303 LYS A N 1
ATOM 2440 C CA . LYS A 1 303 ? 4.428 -5.426 10.033 1.00 93.50 303 LYS A CA 1
ATOM 2441 C C . LYS A 1 303 ? 4.829 -4.582 11.240 1.00 93.50 303 LYS A C 1
ATOM 2443 O O . LYS A 1 303 ? 6.009 -4.550 11.578 1.00 93.50 303 LYS A O 1
ATOM 2448 N N . LEU A 1 304 ? 3.838 -4.008 11.924 1.00 92.38 304 LEU A N 1
ATOM 2449 C CA . LEU A 1 304 ? 4.025 -3.191 13.120 1.00 92.38 304 LEU A CA 1
ATOM 2450 C C . LEU A 1 304 ? 4.765 -3.974 14.225 1.00 92.38 304 LEU A C 1
ATOM 2452 O O . LEU A 1 304 ? 5.818 -3.563 14.699 1.00 92.38 304 LEU A O 1
ATOM 2456 N N . VAL A 1 305 ? 4.283 -5.166 14.580 1.00 92.12 305 VAL A N 1
ATOM 2457 C CA . VAL A 1 305 ? 4.895 -6.020 15.612 1.00 92.12 305 VAL A CA 1
ATOM 2458 C C . VAL A 1 305 ? 6.317 -6.439 15.235 1.00 92.12 305 VAL A C 1
ATOM 2460 O O . VAL A 1 305 ? 7.199 -6.443 16.093 1.00 92.12 305 VAL A O 1
ATOM 2463 N N . SER A 1 306 ? 6.571 -6.755 13.963 1.00 90.69 306 SER A N 1
ATOM 2464 C CA . SER A 1 306 ? 7.912 -7.140 13.498 1.00 90.69 306 SER A CA 1
ATOM 2465 C C . SER A 1 306 ? 8.917 -5.996 13.629 1.00 90.69 306 SER A C 1
ATOM 2467 O O . SER A 1 306 ? 10.067 -6.237 13.976 1.00 90.69 306 SER A O 1
ATOM 2469 N N . GLN A 1 307 ? 8.471 -4.762 13.393 1.00 89.19 307 GLN A N 1
ATOM 2470 C CA . GLN A 1 307 ? 9.277 -3.553 13.558 1.00 89.19 307 GLN A CA 1
ATOM 2471 C C . GLN A 1 307 ? 9.480 -3.167 15.036 1.00 89.19 307 GLN A C 1
ATOM 2473 O O . GLN A 1 307 ? 10.469 -2.518 15.353 1.00 89.19 307 GLN A O 1
ATOM 2478 N N . SER A 1 308 ? 8.578 -3.574 15.941 1.00 87.69 308 SER A N 1
ATOM 2479 C CA . SER A 1 308 ? 8.670 -3.256 17.379 1.00 87.69 308 SER A CA 1
ATOM 2480 C C . SER A 1 308 ? 9.702 -4.074 18.150 1.00 87.69 308 SER A C 1
ATOM 2482 O O . SER A 1 308 ? 10.033 -3.734 19.285 1.00 87.69 308 SER A O 1
ATOM 2484 N N . LYS A 1 309 ? 10.173 -5.191 17.582 1.00 84.69 309 LYS A N 1
ATOM 2485 C CA . LYS A 1 309 ? 11.158 -6.023 18.266 1.00 84.69 309 LYS A CA 1
ATOM 2486 C C . LYS A 1 309 ? 12.451 -5.216 18.393 1.00 84.69 309 LYS A C 1
ATOM 2488 O O . LYS A 1 309 ? 12.916 -4.702 17.372 1.00 84.69 309 LYS A O 1
ATOM 2493 N N . PRO A 1 310 ? 13.031 -5.095 19.602 1.00 77.25 310 PRO A N 1
ATOM 2494 C CA . PRO A 1 310 ? 14.332 -4.465 19.742 1.00 77.25 310 PRO A CA 1
ATOM 2495 C C . PRO A 1 310 ? 15.284 -5.167 18.775 1.00 77.25 310 PRO A C 1
ATOM 2497 O O . PRO A 1 310 ? 15.255 -6.396 18.666 1.00 77.25 310 PRO A O 1
ATOM 2500 N N . LYS A 1 311 ? 16.080 -4.390 18.029 1.00 73.81 311 LYS A N 1
ATOM 2501 C CA . LYS A 1 311 ? 17.246 -4.921 17.317 1.00 73.81 311 LYS A CA 1
ATOM 2502 C C . LYS A 1 311 ? 18.178 -5.459 18.397 1.00 73.81 311 LYS A C 1
ATOM 2504 O O . LYS A 1 311 ? 19.047 -4.734 18.867 1.00 73.81 311 LYS A O 1
ATOM 2509 N N . GLU A 1 312 ? 17.922 -6.678 18.861 1.00 64.81 312 GLU A N 1
ATOM 2510 C CA . GLU A 1 312 ? 18.856 -7.402 19.704 1.00 64.81 312 GLU A CA 1
ATOM 2511 C C . GLU A 1 312 ? 20.180 -7.388 18.957 1.00 64.81 312 GLU A C 1
ATOM 2513 O O . GLU A 1 312 ? 20.247 -7.762 17.784 1.00 64.81 312 GLU A O 1
ATOM 2518 N N . GLU A 1 313 ? 21.163 -6.807 19.632 1.00 53.34 313 GLU A N 1
ATOM 2519 C CA . GLU A 1 313 ? 22.525 -6.541 19.211 1.00 53.34 313 GLU A CA 1
ATOM 2520 C C . GLU A 1 313 ? 23.045 -7.637 18.277 1.00 53.34 313 GLU A C 1
ATOM 2522 O O . GLU A 1 313 ? 23.625 -8.633 18.699 1.00 53.34 313 GLU A O 1
ATOM 2527 N N . SER A 1 314 ? 22.901 -7.427 16.968 1.00 51.47 314 SER A N 1
ATOM 2528 C CA . SER A 1 314 ? 23.629 -8.163 15.932 1.00 51.47 314 SER A CA 1
ATOM 2529 C C . SER A 1 314 ? 25.090 -7.693 15.879 1.00 51.47 314 SER A C 1
ATOM 2531 O O . SER A 1 314 ? 25.642 -7.415 14.817 1.00 51.47 314 SER A O 1
ATOM 2533 N N . SER A 1 315 ? 25.680 -7.553 17.062 1.00 54.44 315 SER A N 1
ATOM 2534 C CA . SER A 1 315 ? 27.066 -7.231 17.357 1.00 54.44 315 SER A CA 1
ATOM 2535 C C . SER A 1 315 ? 27.568 -8.264 18.365 1.00 54.44 315 SER A C 1
ATOM 2537 O O . SER A 1 315 ? 27.797 -7.960 19.532 1.00 54.44 315 SER A O 1
ATOM 2539 N N . LEU A 1 316 ? 27.703 -9.498 17.876 1.00 47.50 316 LEU A N 1
ATOM 2540 C CA . LEU A 1 316 ? 28.591 -10.537 18.393 1.00 47.50 316 LEU A CA 1
ATOM 2541 C C . LEU A 1 316 ? 29.362 -11.122 17.211 1.00 47.50 316 LEU A C 1
ATOM 2543 O O . LEU A 1 316 ? 28.715 -11.417 16.180 1.00 47.50 316 LEU A O 1
#

Sequence (316 aa):
MIVTENYCSSKSCRREVIHADKRNKRMIPIYQGNDYKAEDWFEIRAGSATWVRFGDEKSDEAVMESLLKLLNVQDKVKQNDSLVAVKHESHFHSTAEIDANKTINIQTVETLLPINPSSITEVSNIQLHSNPSVTSHAIPACPIEQWTSDEVQQWLRLPPSTLQLSSGRALLAYMKLLSHDDAQYDEYETRMRHHDVSREQFSNLISSFASACSLNNIKTISNELSDQWTREEIKTWFQQNHLSGNLLDTLDFIDGSQLITYGQLVVNSPSRIDEEYDRLKNKIGKDLFHLDEYARLLNGLKKLVSQSKPKEESSL

Nearest PDB structures (foldseek):
  7pel-assembly1_E  TM=3.279E-01  e=5.700E+00  Simian T-lymphotropic virus 1

pLDDT: mean 75.4, std 22.59, range [26.91, 97.25]

Solvent-accessible surface area (backbone atoms only — not comparable to full-atom values): 19695 Å² total; per-residue (Å²): 87,79,45,37,72,72,45,65,75,33,87,55,41,64,54,52,53,53,52,35,54,75,65,72,46,90,61,46,48,32,35,56,52,77,80,75,73,81,56,70,75,54,43,72,73,46,59,87,38,72,64,47,67,48,63,52,86,93,46,43,68,64,44,48,53,51,51,51,51,64,57,54,57,58,62,58,57,59,53,55,68,61,65,76,74,76,84,88,85,88,84,88,85,89,80,88,85,86,84,81,89,82,84,89,87,88,84,88,83,88,87,82,87,79,91,84,91,85,89,89,86,78,90,77,81,75,78,76,77,75,77,78,76,81,74,85,71,80,75,72,92,63,62,57,72,74,32,45,32,66,58,41,47,65,68,66,71,56,62,76,86,67,66,84,47,77,24,20,50,49,45,52,55,51,52,59,53,47,72,36,73,70,46,41,53,52,47,37,70,71,46,39,49,77,63,76,44,47,73,64,58,52,51,49,49,54,51,51,48,54,48,51,35,63,71,67,66,52,64,68,69,60,80,66,71,49,64,76,32,44,49,67,54,51,52,49,50,34,54,75,53,69,45,59,68,66,57,51,67,69,67,59,56,71,34,29,47,56,50,47,52,50,25,46,56,42,68,76,29,74,78,43,45,61,56,49,50,53,52,50,23,68,72,70,29,74,92,75,44,52,73,67,52,52,51,37,49,52,54,48,30,50,52,52,45,64,52,59,52,75,82,70,72,90,78,126

Mean predicted aligned error: 19.05 Å

Foldseek 3Di:
DEDDPVLLPDPVNVVVLVVCLVVVHQDAYEYEEDPDDHDPVSCVSNVVHHYAYDYDPVCVVVSVVVVVVSVVVVVVVVVVVVVVPDDDDDDDDDDDDDDDDDDDDDDDDDDDDDDDDDDDDDDDDPPPPDPPDPDPDDQPPDDLQAAAQVSVCVLLVADCVQDRDGGSVSVVVLLVLVVDVVSLVCSCVPGCVVRVNDPVNSVVSSVVVVVVCVVVPVPPVPLQQDQAAALVNVVVLCVVLVADPLLSVLLVDGTSVSLLVVLCVQQVDVVVLVVVLVVSCVRSDVVRRDPVNSVSSNVSSVSSNVSNDPPPPPPD